Protein AF-A0A924G4D2-F1 (afdb_monomer_lite)

Structure (mmCIF, N/CA/C/O backbone):
data_AF-A0A924G4D2-F1
#
_entry.id   AF-A0A924G4D2-F1
#
loop_
_atom_site.group_PDB
_atom_site.id
_atom_site.type_symbol
_atom_site.label_atom_id
_atom_site.label_alt_id
_atom_site.label_comp_id
_atom_site.label_asym_id
_atom_site.label_entity_id
_atom_site.label_seq_id
_atom_site.pdbx_PDB_ins_code
_atom_site.Cartn_x
_atom_site.Cartn_y
_atom_site.Cartn_z
_atom_site.occupancy
_atom_site.B_iso_or_equiv
_atom_site.auth_seq_id
_atom_site.auth_comp_id
_atom_site.auth_asym_id
_atom_site.auth_atom_id
_atom_site.pdbx_PDB_model_num
ATOM 1 N N . MET A 1 1 ? 45.266 -9.678 -20.605 1.00 59.12 1 MET A N 1
ATOM 2 C CA . MET A 1 1 ? 44.083 -9.052 -21.247 1.00 59.12 1 MET A CA 1
ATOM 3 C C . MET A 1 1 ? 42.769 -9.216 -20.459 1.00 59.12 1 MET A C 1
ATOM 5 O O . MET A 1 1 ? 41.930 -8.336 -20.558 1.00 59.12 1 MET A O 1
ATOM 9 N N . ARG A 1 2 ? 42.585 -10.261 -19.628 1.00 66.38 2 ARG A N 1
ATOM 10 C CA . ARG A 1 2 ? 41.320 -10.522 -18.893 1.00 66.38 2 ARG A CA 1
ATOM 11 C C . ARG A 1 2 ? 41.036 -9.622 -17.671 1.00 66.38 2 ARG A C 1
ATOM 13 O O . ARG A 1 2 ? 39.878 -9.382 -17.362 1.00 66.38 2 ARG A O 1
ATOM 20 N N . PHE A 1 3 ? 42.060 -9.071 -17.015 1.00 69.44 3 PHE A N 1
ATOM 21 C CA . PHE A 1 3 ? 41.887 -8.270 -15.789 1.00 69.44 3 PHE A CA 1
ATOM 22 C C . PHE A 1 3 ? 41.254 -6.885 -16.029 1.00 69.44 3 PHE A C 1
ATOM 24 O O . PHE A 1 3 ? 40.387 -6.464 -15.272 1.00 69.44 3 PHE A O 1
ATOM 31 N N . ARG A 1 4 ? 41.617 -6.197 -17.124 1.00 73.81 4 ARG A N 1
ATOM 32 C CA . ARG A 1 4 ? 41.012 -4.898 -17.486 1.00 73.81 4 ARG A CA 1
ATOM 33 C C . ARG A 1 4 ? 39.538 -5.029 -17.878 1.00 73.81 4 ARG A C 1
ATOM 35 O O . ARG A 1 4 ? 38.738 -4.202 -17.467 1.00 73.81 4 ARG A O 1
ATOM 42 N N . ALA A 1 5 ? 39.182 -6.083 -18.615 1.00 72.50 5 ALA A N 1
ATOM 43 C CA . ALA A 1 5 ? 37.791 -6.368 -18.972 1.00 72.50 5 ALA A CA 1
ATOM 44 C C . ALA A 1 5 ? 36.934 -6.690 -17.734 1.00 72.50 5 ALA A C 1
ATOM 46 O O . ALA A 1 5 ? 35.807 -6.225 -17.633 1.00 72.50 5 ALA A O 1
ATOM 47 N N . TYR A 1 6 ? 37.493 -7.418 -16.762 1.00 73.00 6 TYR A N 1
ATOM 48 C CA . TYR A 1 6 ? 36.831 -7.704 -15.487 1.00 73.00 6 TYR A CA 1
ATOM 49 C C . TYR A 1 6 ? 36.575 -6.433 -14.661 1.00 73.00 6 TYR A C 1
ATOM 51 O O . TYR A 1 6 ? 35.466 -6.225 -14.182 1.00 73.00 6 TYR A O 1
ATOM 59 N N . ILE A 1 7 ? 37.572 -5.551 -14.532 1.00 76.19 7 ILE A N 1
ATOM 60 C CA . ILE A 1 7 ? 37.419 -4.269 -13.822 1.00 76.19 7 ILE A CA 1
ATOM 61 C C . ILE A 1 7 ? 36.373 -3.379 -14.506 1.00 76.19 7 ILE A C 1
ATOM 63 O O . ILE A 1 7 ? 35.508 -2.828 -13.830 1.00 76.19 7 ILE A O 1
ATOM 67 N N . GLN A 1 8 ? 36.421 -3.271 -15.836 1.00 75.38 8 GLN A N 1
ATOM 68 C CA . GLN A 1 8 ? 35.463 -2.480 -16.609 1.00 75.38 8 GLN A CA 1
ATOM 69 C C . GLN A 1 8 ? 34.025 -2.988 -16.421 1.00 75.38 8 GLN A C 1
ATOM 71 O O . GLN A 1 8 ? 33.132 -2.192 -16.141 1.00 75.38 8 GLN A O 1
ATOM 76 N N . PHE A 1 9 ? 33.827 -4.309 -16.479 1.00 75.56 9 PHE A N 1
ATOM 77 C CA . PHE A 1 9 ? 32.535 -4.946 -16.232 1.00 75.56 9 PHE A CA 1
ATOM 78 C C . PHE A 1 9 ? 31.973 -4.584 -14.849 1.00 75.56 9 PHE A C 1
ATOM 80 O O . PHE A 1 9 ? 30.842 -4.118 -14.740 1.00 75.56 9 PHE A O 1
ATOM 87 N N . TRP A 1 10 ? 32.771 -4.712 -13.784 1.00 72.50 10 TRP A N 1
ATOM 88 C CA . TRP A 1 10 ? 32.310 -4.366 -12.435 1.00 72.50 10 TRP A CA 1
ATOM 89 C C . TRP A 1 10 ? 32.067 -2.865 -12.240 1.00 72.50 10 TRP A C 1
ATOM 91 O O . TRP A 1 10 ? 31.148 -2.494 -11.512 1.00 72.50 10 TRP A O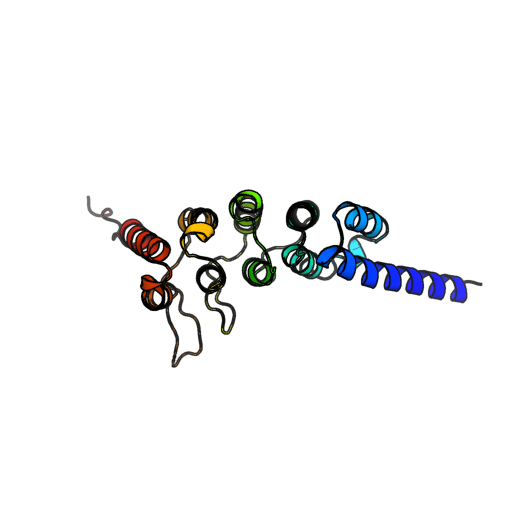 1
ATOM 101 N N . HIS A 1 11 ? 32.824 -1.991 -12.908 1.00 76.12 11 HIS A N 1
ATOM 102 C CA . HIS A 1 11 ? 32.545 -0.552 -12.900 1.00 76.12 11 HIS A CA 1
ATOM 103 C C . HIS A 1 11 ? 31.205 -0.205 -13.557 1.00 76.12 11 HIS A C 1
ATOM 105 O O . HIS A 1 11 ? 30.489 0.660 -13.051 1.00 76.12 11 HIS A O 1
ATOM 111 N N . GLU A 1 12 ? 30.867 -0.856 -14.668 1.00 74.81 12 GLU A N 1
ATOM 112 C CA . GLU A 1 12 ? 29.587 -0.666 -15.358 1.00 74.81 12 GLU A CA 1
ATOM 113 C C . GLU A 1 12 ? 28.424 -1.185 -14.506 1.00 74.81 12 GLU A C 1
ATOM 115 O O . GLU A 1 12 ? 27.473 -0.443 -14.263 1.00 74.81 12 GLU A O 1
ATOM 120 N N . VAL A 1 13 ? 28.562 -2.382 -13.926 1.00 71.94 13 VAL A N 1
ATOM 121 C CA . VAL A 1 13 ? 27.573 -2.962 -13.000 1.00 71.94 13 VAL A CA 1
ATOM 122 C C . VAL A 1 13 ? 27.324 -2.053 -11.791 1.00 71.94 13 VAL A C 1
ATOM 124 O O . VAL A 1 13 ? 26.174 -1.788 -11.442 1.00 71.94 13 VAL A O 1
ATOM 127 N N . LEU A 1 14 ? 28.379 -1.527 -11.158 1.00 72.31 14 LEU A N 1
ATOM 128 C CA . LEU A 1 14 ? 28.240 -0.624 -10.010 1.00 72.31 14 LEU A CA 1
ATOM 129 C C . LEU A 1 14 ? 27.591 0.711 -10.395 1.00 72.31 14 LEU A C 1
ATOM 131 O O . LEU A 1 14 ? 26.778 1.244 -9.639 1.00 72.31 14 LEU A O 1
ATOM 135 N N . ARG A 1 15 ? 27.921 1.248 -11.575 1.00 78.50 15 ARG A N 1
ATOM 136 C CA . ARG A 1 15 ? 27.312 2.480 -12.089 1.00 78.50 15 ARG A CA 1
ATOM 137 C C . ARG A 1 15 ? 25.816 2.297 -12.320 1.00 78.50 15 ARG A C 1
ATOM 139 O O . ARG A 1 15 ? 25.036 3.133 -11.864 1.00 78.50 15 ARG A O 1
ATOM 146 N N . ASP A 1 16 ? 25.421 1.222 -12.995 1.00 78.44 16 ASP A N 1
ATOM 147 C CA . ASP A 1 16 ? 24.011 0.940 -13.262 1.00 78.44 16 ASP A CA 1
ATOM 148 C C . ASP A 1 16 ? 23.243 0.626 -11.967 1.00 78.44 16 ASP A C 1
ATOM 150 O O . ASP A 1 16 ? 22.098 1.052 -11.828 1.00 78.44 16 ASP A O 1
ATOM 154 N N . HIS A 1 17 ? 23.880 -0.002 -10.971 1.00 75.94 17 HIS A N 1
ATOM 155 C CA . HIS A 1 17 ? 23.278 -0.212 -9.650 1.00 75.94 17 HIS A CA 1
ATOM 156 C C . HIS A 1 17 ? 22.976 1.109 -8.920 1.00 75.94 17 HIS A C 1
ATOM 158 O O . HIS A 1 17 ? 21.891 1.290 -8.374 1.00 75.94 17 HIS A O 1
ATOM 164 N N . VAL A 1 18 ? 23.904 2.068 -8.900 1.00 78.19 18 VAL A N 1
ATOM 165 C CA . VAL A 1 18 ? 23.634 3.386 -8.290 1.00 78.19 18 VAL A CA 1
ATOM 166 C C . VAL A 1 18 ? 22.582 4.153 -9.096 1.00 78.19 18 VAL A C 1
ATOM 168 O O . VAL A 1 18 ? 21.709 4.815 -8.527 1.00 78.19 18 VAL A O 1
ATOM 171 N N . ALA A 1 19 ? 22.631 4.046 -10.426 1.00 86.88 19 ALA A N 1
ATOM 172 C CA . ALA A 1 19 ? 21.678 4.704 -11.305 1.00 86.88 19 ALA A CA 1
ATOM 173 C C . ALA A 1 19 ? 20.249 4.184 -11.101 1.00 86.88 19 ALA A C 1
ATOM 175 O O . ALA A 1 19 ? 19.331 5.000 -11.021 1.00 86.88 19 ALA A O 1
ATOM 176 N N . ILE A 1 20 ? 20.048 2.866 -10.976 1.00 89.12 20 ILE A N 1
ATOM 177 C CA . ILE A 1 20 ? 18.700 2.307 -10.847 1.00 89.12 20 ILE A CA 1
ATOM 178 C C . ILE A 1 20 ? 18.034 2.726 -9.545 1.00 89.12 20 ILE A C 1
ATOM 180 O O . ILE A 1 20 ? 16.864 3.086 -9.573 1.00 89.12 20 ILE A O 1
ATOM 184 N N . GLU A 1 21 ? 18.755 2.769 -8.425 1.00 88.19 21 GLU A N 1
ATOM 185 C CA . GLU A 1 21 ? 18.181 3.212 -7.150 1.00 88.19 21 GLU A CA 1
ATOM 186 C C . GLU A 1 21 ? 17.730 4.672 -7.213 1.00 88.19 21 GLU A C 1
ATOM 188 O O . GLU A 1 21 ? 16.620 5.013 -6.799 1.00 88.19 21 GLU A O 1
ATOM 193 N N . ARG A 1 22 ? 18.576 5.540 -7.782 1.00 91.19 22 ARG A N 1
ATOM 194 C CA . ARG A 1 22 ? 18.255 6.958 -7.963 1.00 91.19 22 ARG A CA 1
ATOM 195 C C . ARG A 1 22 ? 17.038 7.135 -8.867 1.00 91.19 22 ARG A C 1
ATOM 197 O O . ARG A 1 22 ? 16.094 7.817 -8.487 1.00 91.19 22 ARG A O 1
ATOM 204 N N . VAL A 1 23 ? 17.043 6.509 -10.041 1.00 93.81 23 VAL A N 1
ATOM 205 C CA . VAL A 1 23 ? 15.967 6.653 -11.030 1.00 93.81 23 VAL A CA 1
ATOM 206 C C . VAL A 1 23 ? 14.659 6.035 -10.535 1.00 93.81 23 VAL A C 1
ATOM 208 O O . VAL A 1 23 ? 13.600 6.607 -10.749 1.00 93.81 23 VAL A O 1
ATOM 211 N N . THR A 1 24 ? 14.714 4.922 -9.804 1.00 93.00 24 THR A N 1
ATOM 212 C CA . THR A 1 24 ? 13.529 4.318 -9.175 1.00 93.00 24 THR A CA 1
ATOM 213 C C . THR A 1 24 ? 12.858 5.291 -8.201 1.00 93.00 24 THR A C 1
ATOM 215 O O . THR A 1 24 ? 11.632 5.372 -8.155 1.00 93.00 24 THR A O 1
ATOM 218 N N . ARG A 1 25 ? 13.659 6.048 -7.443 1.00 91.75 25 ARG A N 1
ATOM 219 C CA . ARG A 1 25 ? 13.198 6.959 -6.388 1.00 91.75 25 ARG A CA 1
ATOM 220 C C . ARG A 1 25 ? 12.856 8.369 -6.868 1.00 91.75 25 ARG A C 1
ATOM 222 O O . ARG A 1 25 ? 12.104 9.059 -6.196 1.00 91.75 25 ARG A O 1
ATOM 229 N N . GLU A 1 26 ? 13.441 8.837 -7.960 1.00 92.88 26 GLU A N 1
ATOM 230 C CA . GLU A 1 26 ? 13.342 10.250 -8.366 1.00 92.88 26 GLU A CA 1
ATOM 231 C C . GLU A 1 26 ? 13.023 10.444 -9.849 1.00 92.88 26 GLU A C 1
ATOM 233 O O . GLU A 1 26 ? 12.650 11.542 -10.249 1.00 92.88 26 GLU A O 1
ATOM 238 N N . GLY A 1 27 ? 13.233 9.418 -10.670 1.00 94.81 27 GLY A N 1
ATOM 239 C CA . GLY A 1 27 ? 13.100 9.504 -12.116 1.00 94.81 27 GLY A CA 1
ATOM 240 C C . GLY A 1 27 ? 11.712 9.129 -12.613 1.00 94.81 27 GLY A C 1
ATOM 241 O O . GLY A 1 27 ? 10.852 8.635 -11.876 1.00 94.81 27 GLY A O 1
ATOM 242 N N . SER A 1 28 ? 11.534 9.335 -13.910 1.00 97.25 28 SER A N 1
ATOM 243 C CA . SER A 1 28 ? 10.365 8.886 -14.654 1.00 97.25 28 SER A CA 1
ATOM 244 C C . SER A 1 28 ? 10.359 7.367 -14.863 1.00 97.25 28 SER A C 1
ATOM 246 O O . SER A 1 28 ? 11.391 6.689 -14.799 1.00 97.25 28 SER A O 1
ATOM 248 N N . TYR A 1 29 ? 9.190 6.821 -15.197 1.00 97.06 29 TYR A N 1
ATOM 249 C CA . TYR A 1 29 ? 9.067 5.418 -15.597 1.00 97.06 29 TYR A CA 1
ATOM 250 C C . TYR A 1 29 ? 9.948 5.056 -16.807 1.00 97.06 29 TYR A C 1
ATOM 252 O O . TYR A 1 29 ? 10.524 3.968 -16.839 1.00 97.06 29 TYR A O 1
ATOM 260 N N . ASP A 1 30 ? 10.098 5.955 -17.780 1.00 97.38 30 ASP A N 1
ATOM 261 C CA . ASP A 1 30 ? 10.881 5.680 -18.990 1.00 97.38 30 ASP A CA 1
ATOM 262 C C . ASP A 1 30 ? 12.381 5.589 -18.684 1.00 97.38 30 ASP A C 1
ATOM 264 O O . ASP A 1 30 ? 13.057 4.655 -19.127 1.00 97.38 30 ASP A O 1
ATOM 268 N N . GLU A 1 31 ? 12.897 6.497 -17.850 1.00 95.31 31 GLU A N 1
ATOM 269 C CA . GLU A 1 31 ? 14.272 6.421 -17.347 1.00 95.31 31 GLU A CA 1
ATOM 270 C C . GLU A 1 31 ? 14.496 5.143 -16.531 1.00 95.31 31 GLU A C 1
ATOM 272 O O . GLU A 1 31 ? 15.549 4.496 -16.656 1.00 95.31 31 GLU A O 1
ATOM 277 N N . PHE A 1 32 ? 13.506 4.764 -15.708 1.00 95.00 32 PHE A N 1
ATOM 278 C CA . PHE A 1 32 ? 13.547 3.534 -14.923 1.00 95.00 32 PHE A CA 1
ATOM 279 C C . PHE A 1 32 ? 13.680 2.332 -15.847 1.00 95.00 32 PHE A C 1
ATOM 281 O O . PHE A 1 32 ? 14.639 1.581 -15.712 1.00 95.00 32 PHE A O 1
ATOM 288 N N . ILE A 1 33 ? 12.797 2.180 -16.835 1.00 94.06 33 ILE A N 1
ATOM 289 C CA . ILE A 1 33 ? 12.824 1.044 -17.762 1.00 94.06 33 ILE A CA 1
ATOM 290 C C . ILE A 1 33 ? 14.118 1.003 -18.575 1.00 94.06 33 ILE A C 1
ATOM 292 O O . ILE A 1 33 ? 14.676 -0.081 -18.769 1.00 94.06 33 ILE A O 1
ATOM 296 N N . ALA A 1 34 ? 14.621 2.152 -19.032 1.00 92.00 34 ALA A N 1
ATOM 297 C CA . ALA A 1 34 ? 15.877 2.218 -19.771 1.00 92.00 34 ALA A CA 1
ATOM 298 C C . ALA A 1 34 ? 17.050 1.673 -18.944 1.00 92.00 34 ALA A C 1
ATOM 300 O O . ALA A 1 34 ? 17.894 0.954 -19.480 1.00 92.00 34 ALA A O 1
ATOM 301 N N . THR A 1 35 ? 17.093 1.993 -17.648 1.00 90.00 35 THR A N 1
ATOM 302 C CA . THR A 1 35 ? 18.138 1.531 -16.721 1.00 90.00 35 THR A CA 1
ATOM 303 C C . THR A 1 35 ? 17.913 0.087 -16.288 1.00 90.00 35 THR A C 1
ATOM 305 O O . THR A 1 35 ? 18.827 -0.729 -16.352 1.00 90.00 35 THR A O 1
ATOM 308 N N . TYR A 1 36 ? 16.677 -0.256 -15.932 1.00 88.31 36 TYR A N 1
ATOM 309 C CA . TYR A 1 36 ? 16.271 -1.566 -15.436 1.00 88.31 36 TYR A CA 1
ATOM 310 C C . TYR A 1 36 ? 16.568 -2.687 -16.441 1.00 88.31 36 TYR A C 1
ATOM 312 O O . TYR A 1 36 ? 17.045 -3.749 -16.059 1.00 88.31 36 TYR A O 1
ATOM 320 N N . LYS A 1 37 ? 16.378 -2.432 -17.745 1.00 86.94 37 LYS A N 1
ATOM 321 C CA . LYS A 1 37 ? 16.677 -3.392 -18.825 1.00 86.94 37 LYS A CA 1
ATOM 322 C C . LYS A 1 37 ? 18.161 -3.741 -18.977 1.00 86.94 37 LYS A C 1
ATOM 324 O O . LYS A 1 37 ? 18.464 -4.767 -19.577 1.00 86.94 37 LYS A O 1
ATOM 329 N N . ARG A 1 38 ? 19.078 -2.894 -18.499 1.00 83.50 38 ARG A N 1
ATOM 330 C CA . ARG A 1 38 ? 20.529 -3.120 -18.631 1.00 83.50 38 ARG A CA 1
ATOM 331 C C . ARG A 1 38 ? 21.103 -3.986 -17.517 1.00 83.50 38 ARG A C 1
ATOM 333 O O . ARG A 1 38 ? 22.251 -4.405 -17.604 1.00 83.50 38 ARG A O 1
ATOM 340 N N . ILE A 1 39 ? 20.320 -4.246 -16.476 1.00 77.31 39 ILE A N 1
ATOM 341 C CA . ILE A 1 39 ? 20.808 -4.896 -15.274 1.00 77.31 39 ILE A CA 1
ATOM 342 C C . ILE A 1 39 ? 20.392 -6.367 -15.247 1.00 77.31 39 ILE A C 1
ATOM 344 O O . ILE A 1 39 ? 19.243 -6.713 -15.522 1.00 77.31 39 ILE A O 1
ATOM 348 N N . ASP A 1 40 ? 21.318 -7.238 -14.843 1.00 69.81 40 ASP A N 1
ATOM 349 C CA . ASP A 1 40 ? 21.005 -8.634 -14.552 1.00 69.81 40 ASP A CA 1
ATOM 350 C C . ASP A 1 40 ? 20.045 -8.739 -13.353 1.00 69.81 40 ASP A C 1
ATOM 352 O O . ASP A 1 40 ? 20.343 -8.320 -12.228 1.00 69.81 40 ASP A O 1
ATOM 356 N N . ARG A 1 41 ? 18.880 -9.347 -13.593 1.00 65.75 41 ARG A N 1
ATOM 357 C CA . ARG A 1 41 ? 17.843 -9.560 -12.577 1.00 65.75 41 ARG A CA 1
ATOM 358 C C . ARG A 1 41 ? 18.356 -10.369 -11.382 1.00 65.75 41 ARG A C 1
ATOM 360 O O . ARG A 1 41 ? 17.975 -10.074 -10.256 1.00 65.75 41 ARG A O 1
ATOM 367 N N . ASN A 1 42 ? 19.274 -11.312 -11.568 1.00 63.09 42 ASN A N 1
ATOM 368 C CA . ASN A 1 42 ? 19.818 -12.099 -10.458 1.00 63.09 42 ASN A CA 1
ATOM 369 C C . ASN A 1 42 ? 20.667 -11.251 -9.496 1.00 63.09 42 ASN A C 1
ATOM 371 O O . ASN A 1 42 ? 20.718 -11.539 -8.302 1.00 63.09 42 ASN A O 1
ATOM 375 N N . ILE A 1 43 ? 21.283 -10.173 -9.993 1.00 58.84 43 ILE A N 1
ATOM 376 C CA . ILE A 1 43 ? 22.049 -9.217 -9.181 1.00 58.84 43 ILE A CA 1
ATOM 377 C C . ILE A 1 43 ? 21.098 -8.275 -8.420 1.00 58.84 43 ILE A C 1
ATOM 379 O O . ILE A 1 43 ? 21.363 -7.913 -7.276 1.00 58.84 43 ILE A O 1
ATOM 383 N N . MET A 1 44 ? 19.953 -7.930 -9.015 1.00 61.34 44 MET A N 1
ATOM 384 C CA . MET A 1 44 ? 18.957 -7.015 -8.431 1.00 61.34 44 MET A CA 1
ATOM 385 C C . MET A 1 44 ? 18.041 -7.669 -7.388 1.00 61.34 44 MET A C 1
ATOM 387 O O . MET A 1 44 ? 17.587 -7.012 -6.449 1.00 61.34 44 MET A O 1
ATOM 391 N N . TYR A 1 45 ? 17.776 -8.971 -7.520 1.00 61.12 45 TYR A N 1
ATOM 392 C CA . TYR A 1 45 ? 16.845 -9.707 -6.658 1.00 61.12 45 TYR A CA 1
ATOM 393 C C . TYR A 1 45 ? 17.510 -10.438 -5.485 1.00 61.12 45 TYR A C 1
ATOM 395 O O . TYR A 1 45 ? 16.835 -11.187 -4.782 1.00 61.12 45 TYR A O 1
ATOM 403 N N . GLY A 1 46 ? 18.780 -10.150 -5.170 1.00 60.34 46 GLY A N 1
ATOM 404 C CA . GLY A 1 46 ? 19.471 -10.719 -4.000 1.00 60.34 46 GLY A CA 1
ATOM 405 C C . GLY A 1 46 ? 18.780 -10.454 -2.647 1.00 60.34 46 GLY A C 1
ATOM 406 O O . GLY A 1 46 ? 19.090 -11.097 -1.651 1.00 60.34 46 GLY A O 1
ATOM 407 N N . SER A 1 47 ? 17.813 -9.527 -2.594 1.00 59.84 47 SER A N 1
ATOM 408 C CA . SER A 1 47 ? 16.906 -9.296 -1.453 1.00 59.84 47 SER A CA 1
ATOM 409 C C . SER A 1 47 ? 15.418 -9.311 -1.847 1.00 59.84 47 SER A C 1
ATOM 411 O O . SER A 1 47 ? 14.619 -8.572 -1.268 1.00 59.84 47 SER A O 1
ATOM 413 N N . GLY A 1 48 ? 15.045 -10.077 -2.879 1.00 61.78 48 GLY A N 1
ATOM 414 C CA . GLY A 1 48 ? 13.659 -10.217 -3.341 1.00 61.78 48 GLY A CA 1
ATOM 415 C C . GLY A 1 48 ? 13.033 -8.923 -3.875 1.00 61.78 48 GLY A C 1
ATOM 416 O O . GLY A 1 48 ? 11.843 -8.702 -3.690 1.00 61.78 48 GLY A O 1
ATOM 417 N N . GLY A 1 49 ? 13.824 -8.005 -4.446 1.00 74.12 49 GLY A N 1
ATOM 418 C CA . GLY A 1 49 ? 13.327 -6.733 -5.000 1.00 74.12 49 GLY A CA 1
ATOM 419 C C . GLY A 1 49 ? 12.840 -5.703 -3.964 1.00 74.12 49 GLY A C 1
ATOM 420 O O . GLY A 1 49 ? 12.454 -4.594 -4.333 1.00 74.12 49 GLY A O 1
ATOM 421 N N . ARG A 1 50 ? 12.910 -6.015 -2.660 1.00 78.69 50 ARG A N 1
ATOM 422 C CA . ARG A 1 50 ? 12.365 -5.188 -1.567 1.00 78.69 50 ARG A CA 1
ATOM 423 C C . ARG A 1 50 ? 12.848 -3.741 -1.589 1.00 78.69 50 ARG A C 1
ATOM 425 O O . ARG A 1 50 ? 12.067 -2.821 -1.338 1.00 78.69 50 ARG A O 1
ATOM 432 N N . LYS A 1 51 ? 14.149 -3.531 -1.817 1.00 81.81 51 LYS A N 1
ATOM 433 C CA . LYS A 1 51 ? 14.733 -2.186 -1.782 1.00 81.81 51 LYS A CA 1
ATOM 434 C C . LYS A 1 51 ? 14.227 -1.335 -2.945 1.00 81.81 51 LYS A C 1
ATOM 436 O O . LYS A 1 51 ? 13.752 -0.236 -2.692 1.00 81.81 51 LYS A O 1
ATOM 441 N N . LEU A 1 52 ? 14.236 -1.863 -4.169 1.00 87.69 52 LEU A N 1
ATOM 442 C CA . LEU A 1 52 ? 13.692 -1.147 -5.323 1.00 87.69 52 LEU A CA 1
ATOM 443 C C . LEU A 1 52 ? 12.202 -0.849 -5.153 1.00 87.69 52 LEU A C 1
ATOM 445 O O . LEU A 1 52 ? 11.779 0.265 -5.433 1.00 87.69 52 LEU A O 1
ATOM 449 N N . LEU A 1 53 ? 11.413 -1.795 -4.632 1.00 90.25 53 LEU A N 1
ATOM 450 C CA . LEU A 1 53 ? 9.997 -1.533 -4.366 1.00 90.25 53 LEU A CA 1
ATOM 451 C C . LEU A 1 53 ? 9.826 -0.410 -3.332 1.00 90.25 53 LEU A C 1
ATOM 453 O O . LEU A 1 53 ? 9.001 0.478 -3.510 1.00 90.25 53 LEU A O 1
ATOM 457 N N . SER A 1 54 ? 10.643 -0.405 -2.277 1.00 87.50 54 SER A N 1
ATOM 458 C CA . SER A 1 54 ? 10.647 0.668 -1.274 1.00 87.50 54 SER A CA 1
ATOM 459 C C . SER A 1 54 ? 10.993 2.030 -1.885 1.00 87.50 54 SER A C 1
ATOM 461 O O . SER A 1 54 ? 10.325 3.020 -1.593 1.00 87.50 54 SER A O 1
ATOM 463 N N . ASP A 1 55 ? 12.014 2.070 -2.742 1.00 89.75 55 ASP A N 1
ATOM 464 C CA . ASP A 1 55 ? 12.443 3.277 -3.446 1.00 89.75 55 ASP A CA 1
ATOM 465 C C . ASP A 1 55 ? 11.329 3.772 -4.389 1.00 89.75 55 ASP A C 1
ATOM 467 O O . ASP A 1 55 ? 10.988 4.955 -4.361 1.00 89.75 55 ASP A O 1
ATOM 471 N N . ALA A 1 56 ? 10.672 2.864 -5.119 1.00 92.81 56 ALA A N 1
ATOM 472 C CA . ALA A 1 56 ? 9.579 3.176 -6.040 1.00 92.81 56 ALA A CA 1
ATOM 473 C C . ALA A 1 56 ? 8.374 3.781 -5.313 1.00 92.81 56 ALA A C 1
ATOM 475 O O . ALA A 1 56 ? 7.850 4.811 -5.726 1.00 92.81 56 ALA A O 1
ATOM 476 N N . LEU A 1 57 ? 7.970 3.191 -4.183 1.00 92.38 57 LEU A N 1
ATOM 477 C CA . LEU A 1 57 ? 6.862 3.689 -3.360 1.00 92.38 57 LEU A CA 1
ATOM 478 C C . LEU A 1 57 ? 7.154 5.058 -2.725 1.00 92.38 57 LEU A C 1
ATOM 480 O O . LEU A 1 57 ? 6.230 5.724 -2.266 1.00 92.38 57 LEU A O 1
ATOM 484 N N . SER A 1 58 ? 8.420 5.483 -2.701 1.00 90.25 58 SER A N 1
ATOM 485 C CA . SER A 1 58 ? 8.834 6.813 -2.243 1.00 90.25 58 SER A CA 1
ATOM 486 C C . SER A 1 58 ? 9.029 7.834 -3.368 1.00 90.25 58 SER A C 1
ATOM 488 O O . SER A 1 58 ? 9.321 8.992 -3.073 1.00 90.25 58 SER A O 1
ATOM 490 N N . ASN A 1 59 ? 8.862 7.434 -4.632 1.00 92.88 59 ASN A N 1
ATOM 491 C CA . ASN A 1 59 ? 9.021 8.324 -5.778 1.00 92.88 59 ASN A CA 1
ATOM 492 C C . ASN A 1 59 ? 7.921 9.381 -5.805 1.00 92.88 59 ASN A C 1
ATOM 494 O O . ASN A 1 59 ? 6.755 9.024 -5.724 1.00 92.88 59 ASN A O 1
ATOM 498 N N . ASN A 1 60 ? 8.277 10.665 -5.882 1.00 91.31 60 ASN A N 1
ATOM 499 C CA . ASN A 1 60 ? 7.315 11.768 -5.791 1.00 91.31 60 ASN A CA 1
ATOM 500 C C . ASN A 1 60 ? 6.467 11.960 -7.058 1.00 91.31 60 ASN A C 1
ATOM 502 O O . ASN A 1 60 ? 5.390 12.540 -6.955 1.00 91.31 60 ASN A O 1
ATOM 506 N N . ASP A 1 61 ? 6.899 11.463 -8.221 1.00 94.12 61 ASP A N 1
ATOM 507 C CA . ASP A 1 61 ? 6.049 11.447 -9.411 1.00 94.12 61 ASP A CA 1
ATOM 508 C C . ASP A 1 61 ? 5.027 10.308 -9.298 1.00 94.12 61 ASP A C 1
ATOM 510 O O . ASP A 1 61 ? 5.368 9.135 -9.453 1.00 94.12 61 ASP A O 1
ATOM 514 N N . ILE A 1 62 ? 3.766 10.648 -9.016 1.00 94.44 62 ILE A N 1
ATOM 515 C CA . ILE A 1 62 ? 2.684 9.679 -8.762 1.00 94.44 62 ILE A CA 1
ATOM 516 C C . ILE A 1 62 ? 2.547 8.678 -9.921 1.00 94.44 62 ILE A C 1
ATOM 518 O O . ILE A 1 62 ? 2.457 7.468 -9.698 1.00 94.44 62 ILE A O 1
ATOM 522 N N . ALA A 1 63 ? 2.567 9.162 -11.166 1.00 96.25 63 ALA A N 1
ATOM 523 C CA . ALA A 1 63 ? 2.403 8.314 -12.343 1.00 96.25 63 ALA A CA 1
ATOM 524 C C . ALA A 1 63 ? 3.555 7.305 -12.483 1.00 96.25 63 ALA A C 1
ATOM 526 O O . ALA A 1 63 ? 3.316 6.119 -12.740 1.00 96.25 63 ALA A O 1
ATOM 527 N N . SER A 1 64 ? 4.799 7.744 -12.280 1.00 96.75 64 SER A N 1
ATOM 528 C CA . SER A 1 64 ? 5.968 6.865 -12.310 1.00 96.75 64 SER A CA 1
ATOM 529 C C . SER A 1 64 ? 5.993 5.926 -11.117 1.00 96.75 64 SER A C 1
ATOM 531 O O . SER A 1 64 ? 6.201 4.735 -11.318 1.00 96.75 64 SER A O 1
ATOM 533 N N . ARG A 1 65 ? 5.684 6.389 -9.903 1.00 95.44 65 ARG A N 1
ATOM 534 C CA . ARG A 1 65 ? 5.544 5.539 -8.712 1.00 95.44 65 ARG A CA 1
ATOM 535 C C . ARG A 1 65 ? 4.617 4.356 -8.970 1.00 95.44 65 ARG A C 1
ATOM 537 O O . ARG A 1 65 ? 5.016 3.217 -8.736 1.00 95.44 65 ARG A O 1
ATOM 544 N N . ILE A 1 66 ? 3.418 4.607 -9.505 1.00 96.38 66 ILE A N 1
ATOM 545 C CA . ILE A 1 66 ? 2.448 3.549 -9.819 1.00 96.38 66 ILE A CA 1
ATOM 546 C C . ILE A 1 66 ? 3.021 2.568 -10.846 1.00 96.38 66 ILE A C 1
ATOM 548 O O . ILE A 1 66 ? 2.973 1.355 -10.631 1.00 96.38 66 ILE A O 1
ATOM 552 N N . LYS A 1 67 ? 3.569 3.067 -11.959 1.00 97.75 67 LYS A N 1
ATOM 553 C CA . LYS A 1 67 ? 4.077 2.213 -13.045 1.00 97.75 67 LYS A CA 1
ATOM 554 C C . LYS A 1 67 ? 5.303 1.400 -12.625 1.00 97.75 67 LYS A C 1
ATOM 556 O O . LYS A 1 67 ? 5.357 0.200 -12.884 1.00 97.75 67 LYS A O 1
ATOM 561 N N . ILE A 1 68 ? 6.261 2.031 -11.947 1.00 96.00 68 ILE A N 1
ATOM 562 C CA . ILE A 1 68 ? 7.486 1.393 -11.454 1.00 96.00 68 ILE A CA 1
ATOM 563 C C . ILE A 1 68 ? 7.130 0.326 -10.415 1.00 96.00 68 ILE A C 1
ATOM 565 O O . ILE A 1 68 ? 7.578 -0.812 -10.540 1.00 96.00 68 ILE A O 1
ATOM 569 N N . ALA A 1 69 ? 6.296 0.653 -9.420 1.00 94.88 69 ALA A N 1
ATOM 570 C CA . ALA A 1 69 ? 5.901 -0.307 -8.393 1.00 94.88 69 ALA A CA 1
ATOM 571 C C . ALA A 1 69 ? 5.185 -1.517 -9.005 1.00 94.88 69 ALA A C 1
ATOM 573 O O . ALA A 1 69 ? 5.570 -2.646 -8.719 1.00 94.88 69 ALA A O 1
ATOM 574 N N . ASN A 1 70 ? 4.215 -1.307 -9.905 1.00 96.44 70 ASN A N 1
ATOM 575 C CA . ASN A 1 70 ? 3.542 -2.414 -10.590 1.00 96.44 70 ASN A CA 1
ATOM 576 C C . ASN A 1 70 ? 4.518 -3.284 -11.383 1.00 96.44 70 ASN A C 1
ATOM 578 O O . ASN A 1 70 ? 4.459 -4.501 -11.253 1.00 96.44 70 ASN A O 1
ATOM 582 N N . LYS A 1 71 ? 5.462 -2.684 -12.118 1.00 95.06 71 LYS A N 1
ATOM 583 C CA . LYS A 1 71 ? 6.467 -3.449 -12.862 1.00 95.06 71 LYS A CA 1
ATOM 584 C C . LYS A 1 71 ? 7.318 -4.329 -11.945 1.00 95.06 71 LYS A C 1
ATOM 586 O O . LYS A 1 71 ? 7.579 -5.481 -12.275 1.00 95.06 71 LYS A O 1
ATOM 591 N N . LEU A 1 72 ? 7.743 -3.792 -10.802 1.00 92.44 72 LEU A N 1
ATOM 592 C CA . LEU A 1 72 ? 8.526 -4.538 -9.816 1.00 92.44 72 LEU A CA 1
ATOM 593 C C . LEU A 1 72 ? 7.715 -5.681 -9.192 1.00 92.44 72 LEU A C 1
ATOM 595 O O . LEU A 1 72 ? 8.268 -6.757 -8.976 1.00 92.44 72 LEU A O 1
ATOM 599 N N . LEU A 1 73 ? 6.421 -5.466 -8.929 1.00 92.88 73 LEU A N 1
ATOM 600 C CA . LEU A 1 73 ? 5.505 -6.511 -8.463 1.00 92.88 73 LEU A CA 1
ATOM 601 C C . LEU A 1 73 ? 5.290 -7.593 -9.534 1.00 92.88 73 LEU A C 1
ATOM 603 O O . LEU A 1 73 ? 5.316 -8.774 -9.199 1.00 92.88 73 LEU A O 1
ATOM 607 N N . ASP A 1 74 ? 5.139 -7.213 -10.809 1.00 93.25 74 ASP A N 1
ATOM 608 C CA . ASP A 1 74 ? 5.054 -8.152 -11.942 1.00 93.25 74 ASP A CA 1
ATOM 609 C C . ASP A 1 74 ? 6.318 -9.022 -12.047 1.00 93.25 74 ASP A C 1
ATOM 611 O O . ASP A 1 74 ? 6.240 -10.207 -12.362 1.00 93.25 74 ASP A O 1
ATOM 615 N N . ASP A 1 75 ? 7.483 -8.446 -11.739 1.00 88.81 75 ASP A N 1
ATOM 616 C CA . ASP A 1 75 ? 8.772 -9.145 -11.723 1.00 88.81 75 ASP A CA 1
ATOM 617 C C . ASP A 1 75 ? 9.064 -9.863 -10.387 1.00 88.81 75 ASP A C 1
ATOM 619 O O . ASP A 1 75 ? 10.180 -10.334 -10.166 1.00 88.81 75 ASP A O 1
ATOM 623 N N . GLY A 1 76 ? 8.082 -9.962 -9.486 1.00 87.38 76 GLY A N 1
ATOM 624 C CA . GLY A 1 76 ? 8.168 -10.786 -8.278 1.00 87.38 76 GLY A CA 1
ATOM 625 C C . GLY A 1 76 ? 8.819 -10.116 -7.067 1.00 87.38 76 GLY A C 1
ATOM 626 O O . GLY A 1 76 ? 9.367 -10.811 -6.211 1.00 87.38 76 GLY A O 1
ATOM 627 N N . ALA A 1 77 ? 8.789 -8.782 -6.968 1.00 88.31 77 ALA A N 1
ATOM 628 C CA . ALA A 1 77 ? 9.188 -8.102 -5.736 1.00 88.31 77 ALA A CA 1
ATOM 629 C C . ALA A 1 77 ? 8.331 -8.581 -4.547 1.00 88.31 77 ALA A C 1
ATOM 631 O O . ALA A 1 77 ? 7.102 -8.520 -4.586 1.00 88.31 77 ALA A O 1
ATOM 632 N N . ASP A 1 78 ? 8.985 -9.045 -3.482 1.00 86.94 78 ASP A N 1
ATOM 633 C CA . ASP A 1 78 ? 8.313 -9.651 -2.333 1.00 86.94 78 ASP A CA 1
ATOM 634 C C . ASP A 1 78 ? 7.812 -8.582 -1.349 1.00 86.94 78 ASP A C 1
ATOM 636 O O . ASP A 1 78 ? 8.596 -7.910 -0.671 1.00 86.94 78 ASP A O 1
ATOM 640 N N . VAL A 1 79 ? 6.488 -8.448 -1.248 1.00 88.44 79 VAL A N 1
ATOM 641 C CA . VAL A 1 79 ? 5.817 -7.485 -0.359 1.00 88.44 79 VAL A CA 1
ATOM 642 C C . VAL A 1 79 ? 5.756 -7.941 1.102 1.00 88.44 79 VAL A C 1
ATOM 644 O O . VAL A 1 79 ? 5.541 -7.119 1.994 1.00 88.44 79 VAL A O 1
ATOM 647 N N . ARG A 1 80 ? 5.987 -9.233 1.371 1.00 86.56 80 ARG A N 1
ATOM 648 C CA . ARG A 1 80 ? 5.983 -9.818 2.726 1.00 86.56 80 ARG A CA 1
ATOM 649 C C . ARG A 1 80 ? 7.242 -9.435 3.504 1.00 86.56 80 ARG A C 1
ATOM 651 O O . ARG A 1 80 ? 7.285 -9.511 4.736 1.00 86.56 80 ARG A O 1
ATOM 658 N N . LEU A 1 81 ? 8.293 -9.027 2.787 1.00 70.62 81 LEU A N 1
ATOM 659 C CA . LEU A 1 81 ? 9.555 -8.585 3.361 1.00 70.62 81 LEU A CA 1
ATOM 660 C C . LEU A 1 81 ? 9.519 -7.074 3.629 1.00 70.62 81 LEU A C 1
ATOM 662 O O . LEU A 1 81 ? 9.656 -6.245 2.734 1.00 70.62 81 LEU A O 1
ATOM 666 N N . GLY A 1 82 ? 9.410 -6.704 4.904 1.00 64.25 82 GLY A N 1
ATOM 667 C CA . GLY A 1 82 ? 9.210 -5.313 5.317 1.00 64.25 82 GLY A CA 1
ATOM 668 C C . GLY A 1 82 ? 7.725 -4.957 5.376 1.00 64.25 82 GLY A C 1
ATOM 669 O O . GLY A 1 82 ? 6.878 -5.838 5.431 1.00 64.25 82 GLY A O 1
ATOM 670 N N . ASN A 1 83 ? 7.406 -3.665 5.436 1.00 71.75 83 ASN A N 1
ATOM 671 C CA . ASN A 1 83 ? 6.027 -3.212 5.275 1.00 71.75 83 ASN A CA 1
ATOM 672 C C . ASN A 1 83 ? 6.014 -2.041 4.285 1.00 71.75 83 ASN A C 1
ATOM 674 O O . ASN A 1 83 ? 6.278 -0.894 4.680 1.00 71.75 83 ASN A O 1
ATOM 678 N N . PRO A 1 84 ? 5.787 -2.323 2.992 1.00 69.06 84 PRO A N 1
ATOM 679 C CA . PRO A 1 84 ? 5.807 -1.310 1.941 1.00 69.06 84 PRO A CA 1
ATOM 680 C C . PRO A 1 84 ? 4.837 -0.153 2.217 1.00 69.06 84 PRO A C 1
ATOM 682 O O . PRO A 1 84 ? 5.124 0.981 1.845 1.00 69.06 84 PRO A O 1
ATOM 685 N N . LEU A 1 85 ? 3.758 -0.388 2.969 1.00 74.50 85 LEU A N 1
ATOM 686 C CA . LEU A 1 85 ? 2.733 0.615 3.283 1.00 74.50 85 LEU A CA 1
ATOM 687 C C . LEU A 1 85 ? 3.251 1.728 4.206 1.00 74.50 85 LEU A C 1
ATOM 689 O O . LEU A 1 85 ? 2.832 2.880 4.105 1.00 74.50 85 LEU A O 1
ATOM 693 N N . ILE A 1 86 ? 4.229 1.430 5.067 1.00 70.06 86 ILE A N 1
ATOM 694 C CA . ILE A 1 86 ? 4.897 2.456 5.885 1.00 70.06 86 ILE A CA 1
ATOM 695 C C . ILE A 1 86 ? 5.836 3.324 5.042 1.00 70.06 86 ILE A C 1
ATOM 697 O O . ILE A 1 86 ? 6.048 4.500 5.347 1.00 70.06 86 ILE A O 1
ATOM 701 N N . ILE A 1 87 ? 6.435 2.745 4.003 1.00 65.69 87 ILE A N 1
ATOM 702 C CA . ILE A 1 87 ? 7.376 3.440 3.119 1.00 65.69 87 ILE A CA 1
ATOM 703 C C . ILE A 1 87 ? 6.613 4.306 2.129 1.00 65.69 87 ILE A C 1
ATOM 705 O O . ILE A 1 87 ? 6.993 5.452 1.921 1.00 65.69 87 ILE A O 1
ATOM 709 N N . TYR A 1 88 ? 5.484 3.802 1.643 1.00 70.00 88 TYR A N 1
ATOM 710 C CA . TYR A 1 88 ? 4.509 4.531 0.851 1.00 70.00 88 TYR A CA 1
ATOM 711 C C . TYR A 1 88 ? 4.130 5.879 1.481 1.00 70.00 88 TYR A C 1
ATOM 713 O O . TYR A 1 88 ? 4.080 6.908 0.818 1.00 70.00 88 TYR A O 1
ATOM 721 N N . ARG A 1 89 ? 4.015 5.910 2.814 1.00 70.06 89 ARG A N 1
ATOM 722 C CA . ARG A 1 89 ? 3.790 7.130 3.601 1.00 70.06 89 ARG A CA 1
ATOM 723 C C . ARG A 1 89 ? 4.857 8.218 3.422 1.00 70.06 89 ARG A C 1
ATOM 725 O O . ARG A 1 89 ? 4.624 9.366 3.797 1.00 70.06 89 ARG A O 1
ATOM 732 N N . ARG A 1 90 ? 6.079 7.867 3.018 1.00 73.44 90 ARG A N 1
ATOM 733 C CA . ARG A 1 90 ? 7.216 8.802 2.955 1.00 73.44 90 ARG A CA 1
ATOM 734 C C . ARG A 1 90 ? 7.174 9.700 1.726 1.00 73.44 90 ARG A C 1
ATOM 736 O O . ARG A 1 90 ? 7.844 10.727 1.751 1.00 73.44 90 ARG A O 1
ATOM 743 N N . ALA A 1 91 ? 6.394 9.339 0.712 1.00 79.31 91 ALA A N 1
ATOM 744 C CA . ALA A 1 91 ? 6.146 10.205 -0.425 1.00 79.31 91 ALA A CA 1
ATOM 745 C C . ALA A 1 91 ? 5.557 11.553 0.013 1.00 79.31 91 ALA A C 1
ATOM 747 O O . ALA A 1 91 ? 4.754 11.620 0.956 1.00 79.31 91 ALA A O 1
ATOM 748 N N . HIS A 1 92 ? 5.973 12.626 -0.663 1.00 79.75 92 HIS A N 1
ATOM 749 C CA . HIS A 1 92 ? 5.536 13.980 -0.328 1.00 79.75 92 HIS A CA 1
ATOM 750 C C . HIS A 1 92 ? 4.076 14.234 -0.718 1.00 79.75 92 HIS A C 1
ATOM 752 O O . HIS A 1 92 ? 3.311 14.751 0.099 1.00 79.75 92 HIS A O 1
ATOM 758 N N . ASP A 1 93 ? 3.684 13.755 -1.897 1.00 87.19 93 ASP A N 1
ATOM 759 C CA . ASP A 1 93 ? 2.349 13.915 -2.468 1.00 87.19 93 ASP A CA 1
ATOM 760 C C . ASP A 1 93 ? 1.686 12.569 -2.742 1.00 87.19 93 ASP A C 1
ATOM 762 O O . ASP A 1 93 ? 2.360 11.557 -2.960 1.00 87.19 93 ASP A O 1
ATOM 766 N N . HIS A 1 94 ? 0.355 12.582 -2.731 1.00 91.00 94 HIS A N 1
ATOM 767 C CA . HIS A 1 94 ? -0.494 11.428 -2.994 1.00 91.00 94 HIS A CA 1
ATOM 768 C C . HIS A 1 94 ? -1.711 11.827 -3.815 1.00 91.00 94 HIS A C 1
ATOM 770 O O . HIS A 1 94 ? -2.318 12.872 -3.572 1.00 91.00 94 HIS A O 1
ATOM 776 N N . ASP A 1 95 ? -2.096 10.929 -4.710 1.00 93.62 95 ASP A N 1
ATOM 777 C CA . ASP A 1 95 ? -3.421 10.890 -5.311 1.00 93.62 95 ASP A CA 1
ATOM 778 C C . ASP A 1 95 ? -4.078 9.594 -4.836 1.00 93.62 95 ASP A C 1
ATOM 780 O O . ASP A 1 95 ? -3.884 8.519 -5.402 1.00 93.62 95 ASP A O 1
ATOM 784 N N . PHE A 1 96 ? -4.814 9.688 -3.729 1.00 92.19 96 PHE A N 1
ATOM 785 C CA . PHE A 1 96 ? -5.364 8.519 -3.046 1.00 92.19 96 PHE A CA 1
ATOM 786 C C . PHE A 1 96 ? -6.349 7.721 -3.905 1.00 92.19 96 PHE A C 1
ATOM 788 O O . PHE A 1 96 ? -6.495 6.525 -3.668 1.00 92.19 96 PHE A O 1
ATOM 795 N N . GLU A 1 97 ? -6.990 8.349 -4.893 1.00 92.81 97 GLU A N 1
ATOM 796 C CA . GLU A 1 97 ? -7.887 7.663 -5.826 1.00 92.81 97 GLU A CA 1
ATOM 797 C C . GLU A 1 97 ? -7.074 6.881 -6.860 1.00 92.81 97 GLU A C 1
ATOM 799 O O . GLU A 1 97 ? -7.206 5.661 -6.972 1.00 92.81 97 GLU A O 1
ATOM 804 N N . SER A 1 98 ? -6.156 7.558 -7.559 1.00 93.56 98 SER A N 1
ATOM 805 C CA . SER A 1 98 ? -5.319 6.924 -8.589 1.00 93.56 98 SER A CA 1
ATOM 806 C C . SER A 1 98 ? -4.422 5.820 -8.029 1.00 93.56 98 SER A C 1
ATOM 808 O O . SER A 1 98 ? -4.080 4.863 -8.724 1.00 93.56 98 SER A O 1
ATOM 810 N N . GLU A 1 99 ? -4.025 5.938 -6.765 1.00 93.62 99 GLU A N 1
ATOM 811 C CA . GLU A 1 99 ? -3.118 4.999 -6.123 1.00 93.62 99 GLU A CA 1
ATOM 812 C C . GLU A 1 99 ? -3.822 3.867 -5.359 1.00 93.62 99 GLU A C 1
ATOM 814 O O . GLU A 1 99 ? -3.172 2.896 -4.954 1.00 93.62 99 GLU A O 1
ATOM 819 N N . GLN A 1 100 ? -5.146 3.949 -5.190 1.00 93.31 100 GLN A N 1
ATOM 820 C CA . GLN A 1 100 ? -5.950 2.919 -4.531 1.00 93.31 100 GLN A CA 1
ATOM 821 C C . GLN A 1 100 ? -5.688 1.511 -5.116 1.00 93.31 100 GLN A C 1
ATOM 823 O O . GLN A 1 100 ? -5.429 0.586 -4.337 1.00 93.31 100 GLN A O 1
ATOM 828 N N . PRO A 1 101 ? -5.658 1.295 -6.450 1.00 95.62 101 PRO A N 1
ATOM 829 C CA . PRO A 1 101 ? -5.421 -0.038 -7.008 1.00 95.62 101 PRO A CA 1
ATOM 830 C C . PRO A 1 101 ? -4.049 -0.616 -6.643 1.00 95.62 101 PRO A C 1
ATOM 832 O O . PRO A 1 101 ? -3.930 -1.818 -6.410 1.00 95.62 101 PRO A O 1
ATOM 835 N N . LEU A 1 102 ? -3.015 0.228 -6.542 1.00 95.00 102 LEU A N 1
ATOM 836 C CA . LEU A 1 102 ? -1.679 -0.211 -6.139 1.00 95.00 102 LEU A CA 1
ATOM 837 C C . LEU A 1 102 ? -1.667 -0.676 -4.678 1.00 95.00 102 LEU A C 1
ATOM 839 O O . LEU A 1 102 ? -1.109 -1.731 -4.380 1.00 95.00 102 LEU A O 1
ATOM 843 N N . LEU A 1 103 ? -2.297 0.081 -3.772 1.00 93.38 103 LEU A N 1
ATOM 844 C CA . LEU A 1 103 ? -2.398 -0.303 -2.362 1.00 93.38 103 LEU A CA 1
ATOM 845 C C . LEU A 1 103 ? -3.126 -1.644 -2.204 1.00 93.38 103 LEU A C 1
ATOM 847 O O . LEU A 1 103 ? -2.635 -2.527 -1.499 1.00 93.38 103 LEU A O 1
ATOM 851 N N . ARG A 1 104 ? -4.262 -1.811 -2.891 1.00 94.56 104 ARG A N 1
ATOM 852 C CA . ARG A 1 104 ? -5.021 -3.068 -2.907 1.00 94.56 104 ARG A CA 1
ATOM 853 C C . ARG A 1 104 ? -4.143 -4.234 -3.357 1.00 94.56 104 ARG A C 1
ATOM 855 O O . ARG A 1 104 ? -4.033 -5.223 -2.641 1.00 94.56 104 ARG A O 1
ATOM 862 N N . ARG A 1 105 ? -3.443 -4.072 -4.481 1.00 95.31 105 ARG A N 1
ATOM 863 C CA . ARG A 1 105 ? -2.551 -5.095 -5.035 1.00 95.31 105 ARG A CA 1
ATOM 864 C C . ARG A 1 105 ? -1.441 -5.502 -4.061 1.00 95.31 105 ARG A C 1
ATOM 866 O O . ARG A 1 105 ? -1.131 -6.681 -3.934 1.00 95.31 105 ARG A O 1
ATOM 873 N N . ILE A 1 106 ? -0.833 -4.541 -3.362 1.00 93.62 106 ILE A N 1
ATOM 874 C CA . ILE A 1 106 ? 0.214 -4.811 -2.361 1.00 93.62 106 ILE A CA 1
ATOM 875 C C . ILE A 1 106 ? -0.330 -5.653 -1.195 1.00 93.62 106 ILE A C 1
ATOM 877 O O . ILE A 1 106 ? 0.386 -6.509 -0.671 1.00 93.62 106 ILE A O 1
ATOM 881 N N . ILE A 1 107 ? -1.579 -5.425 -0.786 1.00 93.00 107 ILE A N 1
ATOM 882 C CA . ILE A 1 107 ? -2.239 -6.195 0.275 1.00 93.00 107 ILE A CA 1
ATOM 883 C C . ILE A 1 107 ? -2.577 -7.604 -0.221 1.00 93.00 107 ILE A C 1
ATOM 885 O O . ILE A 1 107 ? -2.202 -8.572 0.433 1.00 93.00 107 ILE A O 1
ATOM 889 N N . GLU A 1 108 ? -3.164 -7.730 -1.413 1.00 93.06 108 GLU A N 1
ATOM 890 C CA . GLU A 1 108 ? -3.503 -9.018 -2.046 1.00 93.06 108 GLU A CA 1
ATOM 891 C C . GLU A 1 108 ? -2.279 -9.920 -2.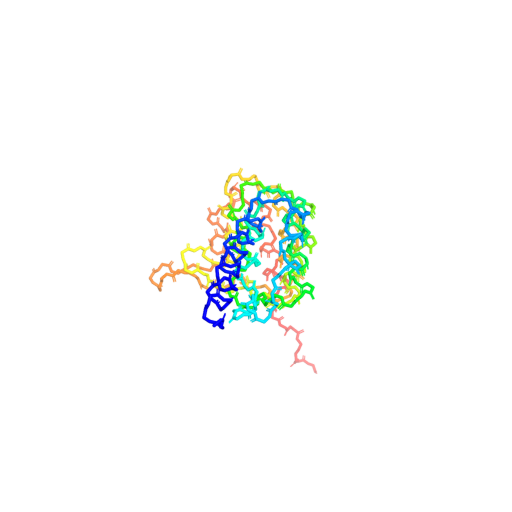271 1.00 93.06 108 GLU A C 1
ATOM 893 O O . GLU A 1 108 ? -2.374 -11.141 -2.176 1.00 93.06 108 GLU A O 1
ATOM 898 N N . LEU A 1 109 ? -1.103 -9.331 -2.511 1.00 93.12 109 LEU A N 1
ATOM 899 C CA . LEU A 1 109 ? 0.167 -10.059 -2.616 1.00 93.12 109 LEU A CA 1
ATOM 900 C C . LEU A 1 109 ? 0.737 -10.518 -1.254 1.00 93.12 109 LEU A C 1
ATOM 902 O O . LEU A 1 109 ? 1.807 -11.128 -1.209 1.00 93.12 109 LEU A O 1
ATOM 906 N N . GLY A 1 110 ? 0.031 -10.265 -0.148 1.00 91.62 110 GLY A N 1
ATOM 907 C CA . GLY A 1 110 ? 0.320 -10.827 1.172 1.00 91.62 110 GLY A CA 1
ATOM 908 C C . GLY A 1 110 ? 1.042 -9.886 2.135 1.00 91.62 110 GLY A C 1
ATOM 909 O O . GLY A 1 110 ? 1.734 -10.353 3.041 1.00 91.62 110 GLY A O 1
ATOM 910 N N . THR A 1 111 ? 0.927 -8.567 1.959 1.00 91.00 111 THR A N 1
ATOM 911 C CA . THR A 1 111 ? 1.439 -7.627 2.969 1.00 91.00 111 THR A CA 1
ATOM 912 C C . THR A 1 111 ? 0.687 -7.799 4.284 1.00 91.00 111 THR A C 1
ATOM 914 O O . THR A 1 111 ? -0.530 -7.660 4.321 1.00 91.00 111 THR A O 1
ATOM 917 N N . ASP A 1 112 ? 1.412 -8.007 5.385 1.00 91.31 112 ASP A N 1
ATOM 918 C CA . ASP A 1 112 ? 0.803 -8.036 6.716 1.00 91.31 112 ASP A CA 1
ATOM 919 C C . ASP A 1 112 ? 0.346 -6.621 7.131 1.00 91.31 112 ASP A C 1
ATOM 921 O O . ASP A 1 112 ? 1.147 -5.761 7.525 1.00 91.31 112 ASP A O 1
ATOM 925 N N . ILE A 1 113 ? -0.963 -6.381 7.021 1.00 91.88 113 ILE A N 1
ATOM 926 C CA . ILE A 1 113 ? -1.630 -5.113 7.355 1.00 91.88 113 ILE A CA 1
ATOM 927 C C . ILE A 1 113 ? -1.733 -4.859 8.865 1.00 91.88 113 ILE A C 1
ATOM 929 O O . ILE A 1 113 ? -2.035 -3.738 9.282 1.00 91.88 113 ILE A O 1
ATOM 933 N N . ASN A 1 114 ? -1.469 -5.880 9.680 1.00 91.50 114 ASN A N 1
ATOM 934 C CA . ASN A 1 114 ? -1.613 -5.867 11.129 1.00 91.50 114 ASN A CA 1
ATOM 935 C C . ASN A 1 114 ? -0.266 -5.716 11.843 1.00 91.50 114 ASN A C 1
ATOM 937 O O . ASN A 1 114 ? -0.222 -5.189 12.954 1.00 91.50 114 ASN A O 1
ATOM 941 N N . ARG A 1 115 ? 0.840 -6.130 11.212 1.00 89.56 115 ARG A N 1
ATOM 942 C CA . ARG A 1 115 ? 2.190 -6.100 11.791 1.00 89.56 115 ARG A CA 1
ATOM 943 C C . ARG A 1 115 ? 2.606 -4.702 12.255 1.00 89.56 115 ARG A C 1
ATOM 945 O O . ARG A 1 115 ? 2.868 -3.831 11.421 1.00 89.56 115 ARG A O 1
ATOM 952 N N . PRO A 1 116 ? 2.794 -4.482 13.567 1.00 83.81 116 PRO A N 1
ATOM 953 C CA . PRO A 1 116 ? 3.342 -3.232 14.064 1.00 83.81 116 PRO A CA 1
ATOM 954 C C . PRO A 1 116 ? 4.782 -3.032 13.598 1.00 83.81 116 PRO A C 1
ATOM 956 O O . PRO A 1 116 ? 5.588 -3.965 13.608 1.00 83.81 116 PRO A O 1
ATOM 959 N N . LEU A 1 117 ? 5.141 -1.792 13.272 1.00 74.00 117 LEU A N 1
ATOM 960 C CA . LEU A 1 117 ? 6.523 -1.420 12.994 1.00 74.00 117 LEU A CA 1
ATOM 961 C C . LEU A 1 117 ? 7.002 -0.310 13.921 1.00 74.00 117 LEU A C 1
ATOM 963 O O . LEU A 1 117 ? 6.766 0.882 13.696 1.00 74.00 117 LEU A O 1
ATOM 967 N N . ASN A 1 118 ? 7.765 -0.723 14.934 1.00 73.38 118 ASN A N 1
ATOM 968 C CA . ASN A 1 118 ? 8.446 0.144 15.891 1.00 73.38 118 ASN A CA 1
ATOM 969 C C . ASN A 1 118 ? 7.520 1.270 16.399 1.00 73.38 118 ASN A C 1
ATOM 971 O O . ASN A 1 118 ? 6.415 1.020 16.873 1.00 73.38 118 ASN A O 1
ATOM 975 N N . LYS A 1 119 ? 7.972 2.525 16.282 1.00 75.25 119 LYS A N 1
ATOM 976 C CA . LYS A 1 119 ? 7.298 3.730 16.784 1.00 75.25 119 LYS A CA 1
ATOM 977 C C . LYS A 1 119 ? 6.066 4.176 15.987 1.00 75.25 119 LYS A C 1
ATOM 979 O O . LYS A 1 119 ? 5.466 5.179 16.353 1.00 75.25 119 LYS A O 1
ATOM 984 N N . TRP A 1 120 ? 5.736 3.513 14.878 1.00 75.62 120 TRP A N 1
ATOM 985 C CA . TRP A 1 120 ? 4.697 3.979 13.949 1.00 75.62 120 TRP A CA 1
ATOM 986 C C . TRP A 1 120 ? 3.351 3.270 14.111 1.00 75.62 120 TRP A C 1
ATOM 988 O O . TRP A 1 120 ? 2.385 3.674 13.470 1.00 75.62 120 TRP A O 1
ATOM 998 N N . GLY A 1 121 ? 3.280 2.245 14.962 1.00 86.06 121 GLY A N 1
ATOM 999 C CA . GLY A 1 121 ? 2.079 1.431 15.109 1.00 86.06 121 GLY A CA 1
ATOM 1000 C C . GLY A 1 121 ? 1.893 0.456 13.946 1.00 86.06 121 GLY A C 1
ATOM 1001 O O . GLY A 1 121 ? 2.866 0.046 13.306 1.00 86.06 121 GLY A O 1
ATOM 1002 N N . THR A 1 122 ? 0.645 0.065 13.698 1.00 90.12 122 THR A N 1
ATOM 1003 C CA . THR A 1 122 ? 0.262 -0.735 12.526 1.00 90.12 122 THR A CA 1
ATOM 1004 C C . THR A 1 122 ? 0.241 0.135 11.255 1.00 90.12 122 THR A C 1
ATOM 1006 O O . THR A 1 122 ? 0.167 1.365 11.353 1.00 90.12 122 THR A O 1
ATOM 1009 N N . PRO A 1 123 ? 0.276 -0.461 10.052 1.00 91.31 123 PRO A N 1
ATOM 1010 C CA . PRO A 1 123 ? 0.127 0.248 8.777 1.00 91.31 123 PRO A CA 1
ATOM 1011 C C . PRO A 1 123 ? -1.053 1.221 8.718 1.00 91.31 123 PRO A C 1
ATOM 1013 O O . PRO A 1 123 ? -0.877 2.374 8.316 1.00 91.31 123 PRO A O 1
ATOM 1016 N N . LEU A 1 124 ? -2.221 0.809 9.219 1.00 93.19 124 LEU A N 1
ATOM 1017 C CA . LEU A 1 124 ? -3.402 1.669 9.294 1.00 93.19 124 LEU A CA 1
ATOM 1018 C C . LEU A 1 124 ? -3.165 2.907 10.178 1.00 93.19 124 LEU A C 1
ATOM 1020 O O . LEU A 1 124 ? -3.552 4.018 9.814 1.00 93.19 124 LEU A O 1
ATOM 1024 N N . ILE A 1 125 ? -2.482 2.754 11.317 1.00 92.00 125 ILE A N 1
ATOM 1025 C CA . ILE A 1 125 ? -2.151 3.884 12.199 1.00 92.00 125 ILE A CA 1
ATOM 1026 C C . ILE A 1 125 ? -1.118 4.807 11.569 1.00 92.00 125 ILE A C 1
ATOM 1028 O O . ILE A 1 125 ? -1.226 6.033 11.677 1.00 92.00 125 ILE A O 1
ATOM 1032 N N . ALA A 1 126 ? -0.134 4.248 10.874 1.00 90.00 126 ALA A N 1
ATOM 1033 C CA . ALA A 1 126 ? 0.864 5.040 10.180 1.00 90.00 126 ALA A CA 1
ATOM 1034 C C . ALA A 1 126 ? 0.234 5.900 9.073 1.00 90.00 126 ALA A C 1
ATOM 1036 O O . ALA A 1 126 ? 0.573 7.084 8.980 1.00 90.00 126 ALA A O 1
ATOM 1037 N N . LEU A 1 127 ? -0.710 5.338 8.305 1.00 91.56 127 LEU A N 1
ATOM 1038 C CA . LEU A 1 127 ? -1.547 6.051 7.334 1.00 91.56 127 LEU A CA 1
ATOM 1039 C C . LEU A 1 127 ? -2.361 7.160 8.018 1.00 91.56 127 LEU A C 1
ATOM 1041 O O . LEU A 1 127 ? -2.282 8.329 7.639 1.00 91.56 127 LEU A O 1
ATOM 1045 N N . ALA A 1 128 ? -3.082 6.824 9.088 1.00 92.25 128 ALA A N 1
ATOM 1046 C CA . ALA A 1 128 ? -3.907 7.781 9.824 1.00 92.25 128 ALA A CA 1
ATOM 1047 C C . ALA A 1 128 ? -3.090 8.936 10.433 1.00 92.25 128 ALA A C 1
ATOM 1049 O O . ALA A 1 128 ? -3.590 10.053 10.594 1.00 92.25 128 ALA A O 1
ATOM 1050 N N . SER A 1 129 ? -1.808 8.700 10.711 1.00 90.50 129 SER A N 1
ATOM 1051 C CA . SER A 1 129 ? -0.874 9.692 11.248 1.00 90.50 129 SER A CA 1
ATOM 1052 C C . SER A 1 129 ? -0.293 10.641 10.188 1.00 90.50 129 SER A C 1
ATOM 1054 O O . SER A 1 129 ? 0.553 11.476 10.508 1.00 90.50 129 SER A O 1
ATOM 1056 N N . MET A 1 130 ? -0.719 10.562 8.921 1.00 89.75 130 MET A N 1
ATOM 1057 C CA . MET A 1 130 ? -0.342 11.516 7.866 1.00 89.75 130 MET A CA 1
ATOM 1058 C C . MET A 1 130 ? -1.093 12.847 8.023 1.00 89.75 130 MET A C 1
ATOM 1060 O O . MET A 1 130 ? -1.935 13.205 7.201 1.00 89.75 130 MET A O 1
ATOM 1064 N N . PHE A 1 131 ? -0.832 13.584 9.105 1.00 89.75 131 PHE A N 1
ATOM 1065 C CA . PHE A 1 131 ? -1.605 14.779 9.483 1.00 89.75 131 PHE A CA 1
ATOM 1066 C C . PHE A 1 131 ? -1.506 15.957 8.500 1.00 89.75 131 PHE A C 1
ATOM 1068 O O . PHE A 1 131 ? -2.318 16.871 8.583 1.00 89.75 131 PHE A O 1
ATOM 1075 N N . ARG A 1 132 ? -0.574 15.918 7.536 1.00 90.94 132 ARG A N 1
ATOM 1076 C CA . ARG A 1 132 ? -0.539 16.868 6.406 1.00 90.94 132 ARG A CA 1
ATOM 1077 C C . ARG A 1 132 ? -1.762 16.755 5.487 1.00 90.94 132 ARG A C 1
ATOM 1079 O O . ARG A 1 132 ? -2.102 17.715 4.810 1.00 90.94 132 ARG A O 1
ATOM 1086 N N . PHE A 1 133 ? -2.434 15.604 5.481 1.00 91.19 133 PHE A N 1
ATOM 1087 C CA . PHE A 1 133 ? -3.659 15.384 4.720 1.00 91.19 133 PHE A CA 1
ATOM 1088 C C . PHE A 1 133 ? -4.872 15.385 5.635 1.00 91.19 133 PHE A C 1
ATOM 1090 O O . PHE A 1 133 ? -4.838 14.824 6.735 1.00 91.19 133 PHE A O 1
ATOM 1097 N N . LYS A 1 134 ? -5.980 15.950 5.155 1.00 92.38 134 LYS A N 1
ATOM 1098 C CA . LYS A 1 134 ? -7.279 15.873 5.836 1.00 92.38 134 LYS A CA 1
ATOM 1099 C C . LYS A 1 134 ? -7.774 14.425 5.899 1.00 92.38 134 LYS A C 1
ATOM 1101 O O . LYS A 1 134 ? -7.423 13.600 5.066 1.00 92.38 134 LYS A O 1
ATOM 1106 N N . GLY A 1 135 ? -8.595 14.096 6.899 1.00 90.56 135 GLY A N 1
ATOM 1107 C CA . GLY A 1 135 ? -9.149 12.740 7.048 1.00 90.56 135 GLY A CA 1
ATOM 1108 C C . GLY A 1 135 ? -9.971 12.280 5.847 1.00 90.56 135 GLY A C 1
ATOM 1109 O O . GLY A 1 135 ? -9.899 11.110 5.494 1.00 90.56 135 GLY A O 1
ATOM 1110 N N . SER A 1 136 ? -10.690 13.201 5.204 1.00 93.69 136 SER A N 1
ATOM 1111 C CA . SER A 1 136 ? -11.563 12.907 4.066 1.00 93.69 136 SER A CA 1
ATOM 1112 C C . SER A 1 136 ? -10.815 12.403 2.834 1.00 93.69 136 SER A C 1
ATOM 1114 O O . SER A 1 136 ? -11.318 11.521 2.155 1.00 93.69 136 SER A O 1
ATOM 1116 N N . VAL A 1 137 ? -9.605 12.900 2.558 1.00 93.62 137 VAL A N 1
ATOM 1117 C CA . VAL A 1 137 ? -8.845 12.457 1.374 1.00 93.62 137 VAL A CA 1
ATOM 1118 C C . VAL A 1 137 ? -8.211 11.075 1.558 1.00 93.62 137 VAL A C 1
ATOM 1120 O O . VAL A 1 137 ? -7.819 10.455 0.584 1.00 93.62 137 VAL A O 1
ATOM 1123 N N . LEU A 1 138 ? -8.135 10.567 2.793 1.00 93.88 138 LEU A N 1
ATOM 1124 C CA . LEU A 1 138 ? -7.610 9.227 3.091 1.00 93.88 138 LEU A CA 1
ATOM 1125 C C . LEU A 1 138 ? -8.672 8.123 2.960 1.00 93.88 138 LEU A C 1
ATOM 1127 O O . LEU A 1 138 ? -8.343 6.946 3.110 1.00 93.88 138 LEU A O 1
ATOM 1131 N N . ILE A 1 139 ? -9.935 8.486 2.702 1.00 94.94 139 ILE A N 1
ATOM 1132 C CA . ILE A 1 139 ? -11.064 7.549 2.619 1.00 94.94 139 ILE A CA 1
ATOM 1133 C C . ILE A 1 139 ? -10.810 6.393 1.640 1.00 94.94 139 ILE A C 1
ATOM 1135 O O . ILE A 1 139 ? -10.969 5.255 2.087 1.00 94.94 139 ILE A O 1
ATOM 1139 N N . PRO A 1 140 ? -10.322 6.617 0.400 1.00 94.81 140 PRO A N 1
ATOM 1140 C CA . PRO A 1 140 ? -10.112 5.528 -0.560 1.00 94.81 140 PRO A CA 1
ATOM 1141 C C . PRO A 1 140 ? -9.173 4.441 -0.041 1.00 94.81 140 PRO A C 1
ATOM 1143 O O . PRO A 1 140 ? -9.300 3.268 -0.388 1.00 94.81 140 PRO A O 1
ATOM 1146 N N . PHE A 1 141 ? -8.228 4.821 0.818 1.00 94.44 141 PHE A N 1
ATOM 1147 C CA . PHE A 1 141 ? -7.308 3.885 1.443 1.00 94.44 141 PHE A CA 1
ATOM 1148 C C . PHE A 1 141 ? -7.934 3.201 2.651 1.00 94.44 141 PHE A C 1
ATOM 1150 O O . PHE A 1 141 ? -7.757 1.997 2.816 1.00 94.44 141 PHE A O 1
ATOM 1157 N N . TYR A 1 142 ? -8.693 3.927 3.477 1.00 95.19 142 TYR A N 1
ATOM 1158 C CA . TYR A 1 142 ? -9.462 3.305 4.555 1.00 95.19 142 TYR A CA 1
ATOM 1159 C C . TYR A 1 142 ? -10.422 2.242 4.017 1.00 95.19 142 TYR A C 1
ATOM 1161 O O . TYR A 1 142 ? -10.520 1.179 4.622 1.00 95.19 142 TYR A O 1
ATOM 1169 N N . ASP A 1 143 ? -11.072 2.481 2.874 1.00 95.31 143 ASP A N 1
ATOM 1170 C CA . ASP A 1 143 ? -11.915 1.487 2.199 1.00 95.31 143 ASP A CA 1
ATOM 1171 C C . ASP A 1 143 ? -11.180 0.173 1.943 1.00 95.31 143 ASP A C 1
ATOM 1173 O O . ASP A 1 143 ? -11.737 -0.891 2.189 1.00 95.31 143 ASP A O 1
ATOM 1177 N N . ILE A 1 144 ? -9.914 0.226 1.522 1.00 95.12 144 ILE A N 1
ATOM 1178 C CA . ILE A 1 144 ? -9.135 -0.990 1.278 1.00 95.12 144 ILE A CA 1
ATOM 1179 C C . ILE A 1 144 ? -8.867 -1.746 2.575 1.00 95.12 144 ILE A C 1
ATOM 1181 O O . ILE A 1 144 ? -9.074 -2.956 2.605 1.00 95.12 144 ILE A O 1
ATOM 1185 N N . TYR A 1 145 ? -8.419 -1.055 3.630 1.00 94.69 145 TYR A N 1
ATOM 1186 C CA . TYR A 1 145 ? -8.115 -1.700 4.912 1.00 94.69 145 TYR A CA 1
ATOM 1187 C C . TYR A 1 145 ? -9.358 -2.345 5.527 1.00 94.69 145 TYR A C 1
ATOM 1189 O O . TYR A 1 145 ? -9.300 -3.493 5.944 1.00 94.69 145 TYR A O 1
ATOM 1197 N N . PHE A 1 146 ? -10.480 -1.624 5.570 1.00 95.50 146 PHE A N 1
ATOM 1198 C CA . PHE A 1 146 ? -11.724 -2.123 6.167 1.00 95.50 146 PHE A CA 1
ATOM 1199 C C . PHE A 1 146 ? -12.468 -3.140 5.297 1.00 95.50 146 PHE A C 1
ATOM 1201 O O . PHE A 1 146 ? -13.415 -3.753 5.775 1.00 95.50 146 PHE A O 1
ATOM 1208 N N . ALA A 1 147 ? -12.050 -3.330 4.045 1.00 93.94 147 ALA A N 1
ATOM 1209 C CA . ALA A 1 147 ? -12.505 -4.437 3.211 1.00 93.94 147 ALA A CA 1
ATOM 1210 C C . ALA A 1 147 ? -11.743 -5.748 3.483 1.00 93.94 147 ALA A C 1
ATOM 1212 O O . ALA A 1 147 ? -12.102 -6.764 2.899 1.00 93.94 147 ALA A O 1
ATOM 1213 N N . GLN A 1 148 ? -10.684 -5.734 4.304 1.00 92.62 148 GLN A N 1
ATOM 1214 C CA . GLN A 1 148 ? -9.946 -6.946 4.663 1.00 92.62 148 GLN A CA 1
ATOM 1215 C C . GLN A 1 148 ? -10.575 -7.604 5.895 1.00 92.62 148 GLN A C 1
ATOM 1217 O O . GLN A 1 148 ? -10.614 -7.002 6.972 1.00 92.62 148 GLN A O 1
ATOM 1222 N N . ASP A 1 149 ? -11.015 -8.854 5.749 1.00 90.19 149 ASP A N 1
ATOM 1223 C CA . ASP A 1 149 ? -11.639 -9.631 6.832 1.00 90.19 149 ASP A CA 1
ATOM 1224 C C . ASP A 1 149 ? -10.681 -9.877 8.012 1.00 90.19 149 ASP A C 1
ATOM 1226 O O . ASP A 1 149 ? -11.102 -10.020 9.161 1.00 90.19 149 ASP A O 1
ATOM 1230 N N . ASP A 1 150 ? -9.374 -9.920 7.746 1.00 90.81 150 ASP A N 1
ATOM 1231 C CA . ASP A 1 150 ? -8.332 -10.173 8.739 1.00 90.81 150 ASP A CA 1
ATOM 1232 C C . ASP A 1 150 ? -7.810 -8.896 9.423 1.00 90.81 150 ASP A C 1
ATOM 1234 O O . ASP A 1 150 ? -6.896 -8.970 10.250 1.00 90.81 150 ASP A O 1
ATOM 1238 N N . LEU A 1 151 ? -8.388 -7.719 9.140 1.00 94.12 151 LEU A N 1
ATOM 1239 C CA . LEU A 1 151 ? -8.018 -6.477 9.816 1.00 94.12 151 LEU A CA 1
ATOM 1240 C C . LEU A 1 151 ? -8.266 -6.591 11.328 1.00 94.12 151 LEU A C 1
ATOM 1242 O O . LEU A 1 151 ? -9.399 -6.705 11.800 1.00 94.12 151 LEU A O 1
ATOM 1246 N N . ASN A 1 152 ? -7.197 -6.466 12.114 1.00 93.06 152 ASN A N 1
ATOM 1247 C CA . ASN A 1 152 ? -7.231 -6.606 13.562 1.00 93.06 152 ASN A CA 1
ATOM 1248 C C . ASN A 1 152 ? -6.883 -5.286 14.261 1.00 93.06 152 ASN A C 1
ATOM 1250 O O . ASN A 1 152 ? -5.723 -4.895 14.417 1.00 93.06 152 ASN A O 1
ATOM 1254 N N . LEU A 1 153 ? -7.915 -4.610 14.766 1.00 94.19 153 LEU A N 1
ATOM 1255 C CA . LEU A 1 153 ? -7.765 -3.333 15.466 1.00 94.19 153 LEU A CA 1
ATOM 1256 C C . LEU A 1 153 ? -7.280 -3.472 16.919 1.00 94.19 153 LEU A C 1
ATOM 1258 O O . LEU A 1 153 ? -6.940 -2.469 17.555 1.00 94.19 153 LEU A O 1
ATOM 1262 N N . SER A 1 154 ? -7.213 -4.697 17.437 1.00 91.44 154 SER A N 1
ATOM 1263 C CA . SER A 1 154 ? -6.777 -5.008 18.801 1.00 91.44 154 SER A CA 1
ATOM 1264 C C . SER A 1 154 ? -5.270 -5.250 18.905 1.00 91.44 154 SER A C 1
ATOM 1266 O O . SER A 1 154 ? -4.755 -5.394 20.013 1.00 91.44 154 SER A O 1
ATOM 1268 N N . VAL A 1 155 ? -4.540 -5.260 17.782 1.00 87.81 155 VAL A N 1
ATOM 1269 C CA . VAL A 1 155 ? -3.085 -5.450 17.785 1.00 87.81 155 VAL A CA 1
ATOM 1270 C C . VAL A 1 155 ? -2.401 -4.349 18.587 1.00 87.81 155 VAL A C 1
ATOM 1272 O O . VAL A 1 155 ? -2.499 -3.164 18.262 1.00 87.81 155 VAL A O 1
ATOM 1275 N N . MET A 1 156 ? -1.671 -4.762 19.622 1.00 86.38 156 MET A N 1
ATOM 1276 C CA . MET A 1 156 ? -0.903 -3.873 20.484 1.00 86.38 156 MET A CA 1
ATOM 1277 C C . MET A 1 156 ? 0.396 -3.448 19.798 1.00 86.38 156 MET A C 1
ATOM 1279 O O . MET A 1 156 ? 1.131 -4.262 19.245 1.00 86.38 156 MET A O 1
ATOM 1283 N N . SER A 1 157 ? 0.701 -2.156 19.868 1.00 81.75 157 SER A N 1
ATOM 1284 C CA . SER A 1 157 ? 1.919 -1.573 19.307 1.00 81.75 157 SER A CA 1
ATOM 1285 C C . SER A 1 157 ? 2.567 -0.595 20.285 1.00 81.75 157 SER A C 1
ATOM 1287 O O . SER A 1 157 ? 1.877 0.021 21.095 1.00 81.75 157 SER A O 1
ATOM 1289 N N . GLY A 1 158 ? 3.893 -0.456 20.210 1.00 75.81 158 GLY A N 1
ATOM 1290 C CA . GLY A 1 158 ? 4.689 0.334 21.154 1.00 75.81 158 GLY A CA 1
ATOM 1291 C C . GLY A 1 158 ? 5.351 -0.511 22.255 1.00 75.81 158 GLY A C 1
ATOM 1292 O O . GLY A 1 158 ? 5.148 -1.724 22.319 1.00 75.81 158 GLY A O 1
ATOM 1293 N N . PRO A 1 159 ? 6.190 0.101 23.109 1.00 73.69 159 PRO A N 1
ATOM 1294 C CA . PRO A 1 159 ? 6.857 -0.604 24.203 1.00 73.69 159 PRO A CA 1
ATOM 1295 C C . PRO A 1 159 ? 5.832 -1.100 25.230 1.00 73.69 159 PRO A C 1
ATOM 1297 O O . PRO A 1 159 ? 4.829 -0.432 25.453 1.00 73.69 159 PRO A O 1
ATOM 1300 N N . ALA A 1 160 ? 6.101 -2.224 25.906 1.00 72.81 160 ALA A N 1
ATOM 1301 C CA . ALA A 1 160 ? 5.141 -2.900 26.794 1.00 72.81 160 ALA A CA 1
ATOM 1302 C C . ALA A 1 160 ? 4.417 -1.958 27.781 1.00 72.81 160 ALA A C 1
ATOM 1304 O O . ALA A 1 160 ? 3.199 -2.031 27.924 1.00 72.81 160 ALA A O 1
ATOM 1305 N N . LYS A 1 161 ? 5.149 -1.012 28.390 1.00 69.75 161 LYS A N 1
ATOM 1306 C CA . LYS A 1 161 ? 4.617 -0.033 29.360 1.00 69.75 161 LYS A CA 1
ATOM 1307 C C . LYS A 1 161 ? 3.708 1.053 28.758 1.00 69.75 161 LYS A C 1
ATOM 1309 O O . LYS A 1 161 ? 2.978 1.702 29.498 1.00 69.75 161 LYS A O 1
ATOM 1314 N N . HIS A 1 162 ? 3.749 1.262 27.443 1.00 73.50 162 HIS A N 1
ATOM 1315 C CA . HIS A 1 162 ? 2.961 2.268 26.715 1.00 73.50 162 HIS A CA 1
ATOM 1316 C C . HIS A 1 162 ? 2.365 1.686 25.431 1.00 73.50 162 HIS A C 1
ATOM 1318 O O . HIS A 1 162 ? 2.288 2.365 24.406 1.00 73.50 162 HIS A O 1
ATOM 1324 N N . SER A 1 163 ? 2.003 0.405 25.468 1.00 78.69 163 SER A N 1
ATOM 1325 C CA . SER A 1 163 ? 1.433 -0.254 24.307 1.00 78.69 163 SER A CA 1
ATOM 1326 C C . SER A 1 163 ? -0.015 0.197 24.115 1.00 78.69 163 SER A C 1
ATOM 1328 O O . SER A 1 163 ? -0.787 0.317 25.067 1.00 78.69 163 SER A O 1
ATOM 1330 N N . TYR A 1 164 ? -0.384 0.479 22.870 1.00 85.38 164 TYR A N 1
ATOM 1331 C CA . TYR A 1 164 ? -1.747 0.836 22.494 1.00 85.38 164 TYR A CA 1
ATOM 1332 C C . TYR A 1 164 ? -2.203 -0.055 21.348 1.00 85.38 164 TYR A C 1
ATOM 1334 O O . TYR A 1 164 ? -1.441 -0.296 20.404 1.00 85.38 164 TYR A O 1
ATOM 1342 N N . SER A 1 165 ? -3.459 -0.497 21.409 1.00 91.06 165 SER A N 1
ATOM 1343 C CA . SER A 1 165 ? -4.112 -1.110 20.259 1.00 91.06 165 SER A CA 1
ATOM 1344 C C . SER A 1 165 ? -4.252 -0.091 19.124 1.00 91.06 165 SER A C 1
ATOM 1346 O O . SER A 1 165 ? -4.193 1.127 19.353 1.00 91.06 165 SER A O 1
ATOM 1348 N N . ALA A 1 166 ? -4.438 -0.560 17.890 1.00 91.81 166 ALA A N 1
ATOM 1349 C CA . ALA A 1 166 ? -4.777 0.334 16.786 1.00 91.81 166 ALA A CA 1
ATOM 1350 C C . ALA A 1 166 ? -6.073 1.106 17.100 1.00 91.81 166 ALA A C 1
ATOM 1352 O O . ALA A 1 166 ? -6.114 2.326 16.952 1.00 91.81 166 ALA A O 1
ATOM 1353 N N . TYR A 1 167 ? -7.083 0.441 17.662 1.00 94.62 167 TYR A N 1
ATOM 1354 C CA . TYR A 1 167 ? -8.326 1.091 18.072 1.00 94.62 167 TYR A CA 1
ATOM 1355 C C . TYR A 1 167 ? -8.109 2.225 19.093 1.00 94.62 167 TYR A C 1
ATOM 1357 O O . TYR A 1 167 ? -8.554 3.351 18.866 1.00 94.62 167 TYR A O 1
ATOM 1365 N N . ASN A 1 168 ? -7.327 1.992 20.155 1.00 93.44 168 ASN A N 1
ATOM 1366 C CA . ASN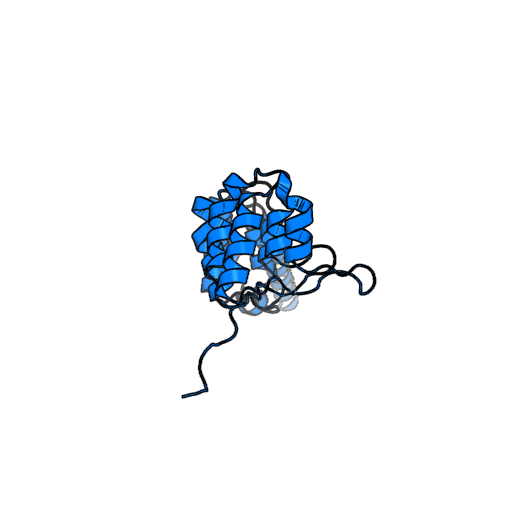 A 1 168 ? -7.017 3.026 21.153 1.00 93.44 168 ASN A CA 1
ATOM 1367 C C . ASN A 1 168 ? -6.304 4.236 20.524 1.00 93.44 168 ASN A C 1
ATOM 1369 O O . ASN A 1 168 ? -6.489 5.375 20.953 1.00 93.44 168 ASN A O 1
ATOM 1373 N N . GLN A 1 169 ? -5.469 4.010 19.507 1.00 92.50 169 GLN A N 1
ATOM 1374 C CA . GLN A 1 169 ? -4.804 5.091 18.777 1.00 92.50 169 GLN A CA 1
ATOM 1375 C C . GLN A 1 169 ? -5.776 5.862 17.880 1.00 92.50 169 GLN A C 1
ATOM 1377 O O . GLN A 1 169 ? -5.708 7.090 17.850 1.00 92.50 169 GLN A O 1
ATOM 1382 N N . ILE A 1 170 ? -6.712 5.175 17.218 1.00 95.38 170 ILE A N 1
ATOM 1383 C CA . ILE A 1 170 ? -7.779 5.799 16.421 1.00 95.38 170 ILE A CA 1
ATOM 1384 C C . ILE A 1 170 ? -8.639 6.715 17.299 1.00 95.38 170 ILE A C 1
ATOM 1386 O O . ILE A 1 170 ? -8.876 7.865 16.928 1.00 95.38 170 ILE A O 1
ATOM 1390 N N . GLN A 1 171 ? -9.024 6.266 18.497 1.00 95.69 171 GLN A N 1
ATOM 1391 C CA . GLN A 1 171 ? -9.800 7.075 19.443 1.00 95.69 171 GLN A CA 1
ATOM 1392 C C . GLN A 1 171 ? -9.090 8.386 19.818 1.00 95.69 171 GLN A C 1
ATOM 1394 O O . GLN A 1 171 ? -9.712 9.449 19.844 1.00 95.69 171 GLN A O 1
ATOM 1399 N N . LYS A 1 172 ? -7.768 8.351 20.037 1.00 94.12 172 LYS A N 1
ATOM 1400 C CA . LYS A 1 172 ? -6.977 9.553 20.366 1.00 94.12 172 LYS A CA 1
ATOM 1401 C C . LYS A 1 172 ? -6.981 10.604 19.255 1.00 94.12 172 LYS A C 1
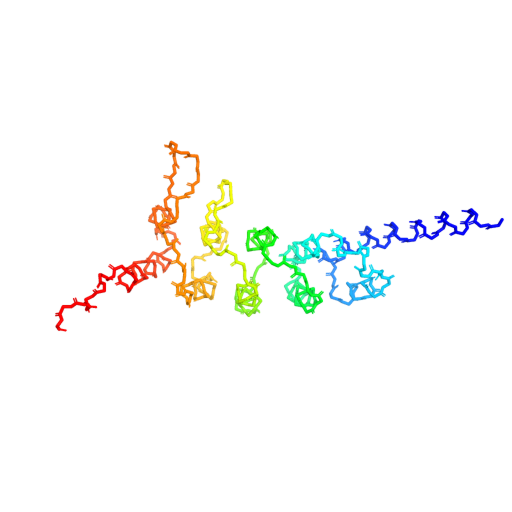ATOM 1403 O O . LYS A 1 172 ? -6.891 11.794 19.546 1.00 94.12 172 LYS A O 1
ATOM 1408 N N . ILE A 1 173 ? -7.081 10.180 17.996 1.00 94.56 173 ILE A N 1
ATOM 1409 C CA . ILE A 1 173 ? -7.071 11.071 16.827 1.00 94.56 173 ILE A CA 1
ATOM 1410 C C . ILE A 1 173 ? -8.468 11.280 16.232 1.00 94.56 173 ILE A C 1
ATOM 1412 O O . ILE A 1 173 ? -8.588 11.899 15.176 1.00 94.56 173 ILE A O 1
ATOM 1416 N N . ALA A 1 174 ? -9.526 10.818 16.904 1.00 95.44 174 ALA A N 1
ATOM 1417 C CA . ALA A 1 174 ? -10.897 10.807 16.395 1.00 95.44 174 ALA A CA 1
ATOM 1418 C C . ALA A 1 174 ? -11.391 12.181 15.928 1.00 95.44 174 ALA A C 1
ATOM 1420 O O . ALA A 1 174 ? -12.024 12.286 14.883 1.00 95.44 174 ALA A O 1
ATOM 1421 N N . LYS A 1 175 ? -11.033 13.254 16.646 1.00 94.94 175 LYS A N 1
ATOM 1422 C CA . LYS A 1 175 ? -11.380 14.630 16.245 1.00 94.94 175 LYS A CA 1
ATOM 1423 C C . LYS A 1 175 ? -10.805 15.006 14.875 1.00 94.94 175 LYS A C 1
ATOM 1425 O O . LYS A 1 175 ? -11.433 15.747 14.130 1.00 94.94 175 LYS A O 1
ATOM 1430 N N . LEU A 1 176 ? -9.618 14.498 14.544 1.00 94.38 176 LEU A N 1
ATOM 1431 C CA . LEU A 1 176 ? -8.942 14.735 13.265 1.00 94.38 176 LEU A CA 1
ATOM 1432 C C . LEU A 1 176 ? -9.342 13.705 12.199 1.00 94.38 176 LEU A C 1
ATOM 1434 O O . LEU A 1 176 ? -9.243 13.979 11.001 1.00 94.38 176 LEU A O 1
ATOM 1438 N N . ARG A 1 177 ? -9.761 12.508 12.627 1.00 96.62 177 ARG A N 1
ATOM 1439 C CA . ARG A 1 177 ? -10.071 11.349 11.782 1.00 96.62 177 ARG A CA 1
ATOM 1440 C C . ARG A 1 177 ? -11.447 10.742 12.121 1.00 96.62 177 ARG A C 1
ATOM 1442 O O . ARG A 1 177 ? -11.512 9.558 12.450 1.00 96.62 177 ARG A O 1
ATOM 1449 N N . PRO A 1 178 ? -12.551 11.503 12.022 1.00 96.62 178 PRO A N 1
ATOM 1450 C CA . PRO A 1 178 ? -13.868 11.013 12.435 1.00 96.62 178 PRO A CA 1
ATOM 1451 C C . PRO A 1 178 ? -14.342 9.821 11.593 1.00 96.62 178 PRO A C 1
ATOM 1453 O O . PRO A 1 178 ? -14.870 8.857 12.136 1.00 96.62 178 PRO A O 1
ATOM 1456 N N . GLU A 1 179 ? -14.075 9.835 10.284 1.00 97.12 179 GLU A N 1
ATOM 1457 C CA . GLU A 1 179 ? -14.469 8.740 9.388 1.00 97.12 179 GLU A CA 1
ATOM 1458 C C . GLU A 1 179 ? -13.697 7.440 9.662 1.00 97.12 179 GLU A C 1
ATOM 1460 O O . GLU A 1 179 ? -14.250 6.350 9.548 1.00 97.12 179 GLU A O 1
ATOM 1465 N N . LEU A 1 180 ? -12.437 7.547 10.097 1.00 97.25 180 LEU A N 1
ATOM 1466 C CA . LEU A 1 180 ? -11.654 6.387 10.521 1.00 97.25 180 LEU A CA 1
ATOM 1467 C C . LEU A 1 180 ? -12.239 5.757 11.789 1.00 97.25 180 LEU A C 1
ATOM 1469 O O . LEU A 1 180 ? -12.357 4.537 11.850 1.00 97.25 180 LEU A O 1
ATOM 1473 N N . LEU A 1 181 ? -12.619 6.574 12.781 1.00 97.50 181 LEU A N 1
ATOM 1474 C CA . LEU A 1 181 ? -13.264 6.073 13.996 1.00 97.50 181 LEU A CA 1
ATOM 1475 C C . LEU A 1 181 ? -14.599 5.398 13.667 1.00 97.50 181 LEU A C 1
ATOM 1477 O O . LEU A 1 181 ? -14.808 4.259 14.066 1.00 97.50 181 LEU A O 1
ATOM 1481 N N . ARG A 1 182 ? -15.454 6.047 12.866 1.00 96.81 182 ARG A N 1
ATOM 1482 C CA . ARG A 1 182 ? -16.755 5.491 12.461 1.00 96.81 182 ARG A CA 1
ATOM 1483 C C . ARG A 1 182 ? -16.617 4.099 11.832 1.00 96.81 182 ARG A C 1
ATOM 1485 O O . ARG A 1 182 ? -17.399 3.199 12.130 1.00 96.81 182 ARG A O 1
ATOM 1492 N N . ARG A 1 183 ? -15.622 3.917 10.960 1.00 96.62 183 ARG A N 1
ATOM 1493 C CA . ARG A 1 183 ? -15.321 2.626 10.321 1.00 96.62 183 ARG A CA 1
ATOM 1494 C C . ARG A 1 183 ? -14.758 1.609 11.305 1.00 96.62 183 ARG A C 1
ATOM 1496 O O . ARG A 1 183 ? -15.162 0.455 11.261 1.00 96.62 183 ARG A O 1
ATOM 1503 N N . ALA A 1 184 ? -13.879 2.038 12.208 1.00 96.19 184 ALA A N 1
ATOM 1504 C CA . ALA A 1 184 ? -13.343 1.186 13.263 1.00 96.19 184 ALA A CA 1
ATOM 1505 C C . ALA A 1 184 ? -14.450 0.634 14.174 1.00 96.19 184 ALA A C 1
ATOM 1507 O O . ALA A 1 184 ? -14.475 -0.567 14.438 1.00 96.19 184 ALA A O 1
ATOM 1508 N N . ASP A 1 185 ? -15.398 1.481 14.577 1.00 95.44 185 ASP A N 1
ATOM 1509 C CA . ASP A 1 185 ? -16.555 1.078 15.379 1.00 95.44 185 ASP A CA 1
ATOM 1510 C C . ASP A 1 185 ? -17.420 0.057 14.626 1.00 95.44 185 ASP A C 1
ATOM 1512 O O . ASP A 1 185 ? -17.760 -0.999 15.161 1.00 95.44 185 ASP A O 1
ATOM 1516 N N . ALA A 1 186 ? -17.723 0.327 13.351 1.00 94.00 186 ALA A N 1
ATOM 1517 C CA . ALA A 1 186 ? -18.489 -0.589 12.505 1.00 94.00 186 ALA A CA 1
ATOM 1518 C C . ALA A 1 186 ? -17.781 -1.944 12.301 1.00 94.00 186 ALA A C 1
ATOM 1520 O O . ALA A 1 186 ? -18.427 -2.995 12.343 1.00 94.00 186 ALA A O 1
ATOM 1521 N N . HIS A 1 187 ? -16.456 -1.934 12.125 1.00 93.31 187 HIS A N 1
ATOM 1522 C CA . HIS A 1 187 ? -15.633 -3.139 11.986 1.00 93.31 187 HIS A CA 1
ATOM 1523 C C . HIS A 1 187 ? -15.668 -4.001 13.247 1.00 93.31 187 HIS A C 1
ATOM 1525 O O . HIS A 1 187 ? -15.870 -5.209 13.175 1.00 93.31 187 HIS A O 1
ATOM 1531 N N . LEU A 1 188 ? -15.550 -3.382 14.423 1.00 89.56 188 LEU A N 1
ATOM 1532 C CA . LEU A 1 188 ? -15.646 -4.105 15.690 1.00 89.56 188 LEU A CA 1
ATOM 1533 C C . LEU A 1 188 ? -17.055 -4.660 15.923 1.00 89.56 188 LEU A C 1
ATOM 1535 O O . LEU A 1 188 ? -17.189 -5.784 16.387 1.00 89.56 188 LEU A O 1
ATOM 1539 N N . ILE A 1 189 ? -18.118 -3.940 15.563 1.00 86.62 189 ILE A N 1
ATOM 1540 C CA . ILE A 1 189 ? -19.491 -4.462 15.694 1.00 86.62 189 ILE A CA 1
ATOM 15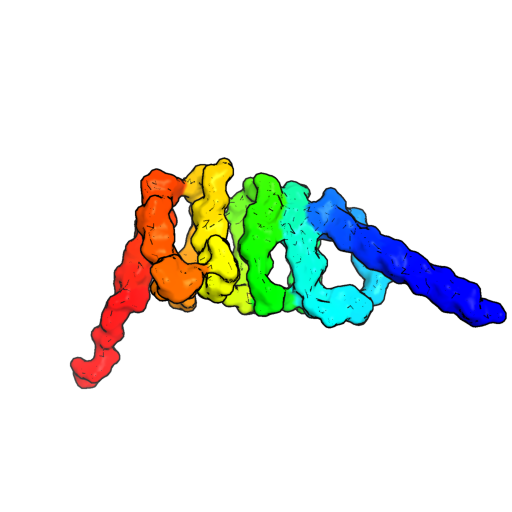41 C C . ILE A 1 189 ? -19.714 -5.693 14.807 1.00 86.62 189 ILE A C 1
ATOM 1543 O O . ILE A 1 189 ? -20.407 -6.626 15.207 1.00 86.62 189 ILE A O 1
ATOM 1547 N N . THR A 1 190 ? -19.152 -5.692 13.601 1.00 83.50 190 THR A N 1
ATOM 1548 C CA . THR A 1 190 ? -19.319 -6.777 12.623 1.00 83.50 190 THR A CA 1
ATOM 1549 C C . THR A 1 190 ? -18.468 -8.000 12.969 1.00 83.50 190 THR A C 1
ATOM 1551 O O . THR A 1 190 ? -18.976 -9.117 12.901 1.00 83.50 190 THR A O 1
ATOM 1554 N N . HIS A 1 191 ? -17.229 -7.801 13.429 1.00 77.31 191 HIS A N 1
ATOM 1555 C CA . HIS A 1 191 ? -16.257 -8.881 13.656 1.00 77.31 191 HIS A CA 1
ATOM 1556 C C . HIS A 1 191 ? -16.141 -9.341 15.119 1.00 77.31 191 HIS A C 1
ATOM 1558 O O . HIS A 1 191 ? -15.541 -10.378 15.385 1.00 77.31 191 HIS A O 1
ATOM 1564 N N . ASN A 1 192 ? -16.729 -8.613 16.076 1.00 62.31 192 ASN A N 1
ATOM 1565 C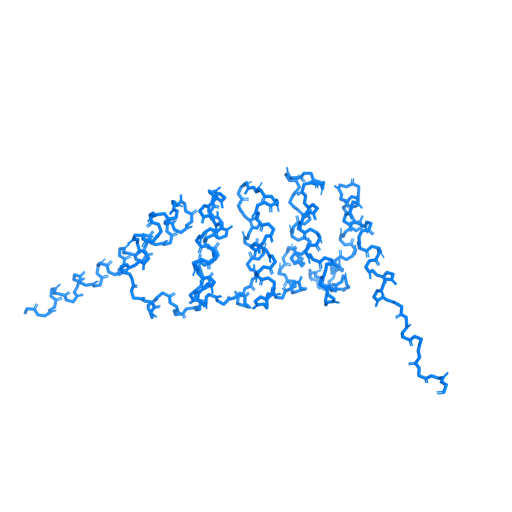 CA . ASN A 1 192 ? -16.731 -8.961 17.503 1.00 62.31 192 ASN A CA 1
ATOM 1566 C C . ASN A 1 192 ? -18.085 -9.528 17.978 1.00 62.31 192 ASN A C 1
ATOM 1568 O O . ASN A 1 192 ? -18.328 -9.627 19.183 1.00 62.31 192 ASN A O 1
ATOM 1572 N N . ARG A 1 193 ? -18.992 -9.901 17.057 1.00 46.69 193 ARG A N 1
ATOM 1573 C CA . ARG A 1 193 ? -20.169 -10.701 17.427 1.00 46.69 193 ARG A CA 1
ATOM 1574 C C . ARG A 1 193 ? -19.685 -12.080 17.892 1.00 46.69 193 ARG A C 1
ATOM 1576 O O . ARG A 1 193 ? -18.969 -12.734 17.132 1.00 46.69 193 ARG A O 1
ATOM 1583 N N . PRO A 1 194 ? -20.079 -12.564 19.086 1.00 40.38 194 PRO A N 1
ATOM 1584 C CA . PRO A 1 194 ? -19.922 -13.980 19.386 1.00 40.38 194 PRO A CA 1
ATOM 1585 C C . PRO A 1 194 ? -20.616 -14.763 18.269 1.00 40.38 194 PRO A C 1
ATOM 1587 O O . PRO A 1 194 ? -21.725 -14.399 17.866 1.00 40.38 194 PRO A O 1
ATOM 1590 N N . LYS A 1 195 ? -19.957 -15.800 17.739 1.00 40.25 195 LYS A N 1
ATOM 1591 C CA . LYS A 1 195 ? -20.590 -16.748 16.819 1.00 40.25 195 LYS A CA 1
ATOM 1592 C C . LYS A 1 195 ? -21.774 -17.379 17.557 1.00 40.25 195 LYS A C 1
ATOM 1594 O O . LYS A 1 195 ? -21.610 -18.331 18.310 1.00 40.25 195 LYS A O 1
ATOM 1599 N N . LEU A 1 196 ? -22.961 -16.801 17.405 1.00 41.16 196 LEU A N 1
ATOM 1600 C CA . LEU A 1 196 ? -24.216 -17.432 17.781 1.00 41.16 196 LEU A CA 1
ATOM 1601 C C . LEU A 1 196 ? -24.453 -18.537 16.761 1.00 41.16 196 LEU A C 1
ATOM 1603 O O . LEU A 1 196 ? -25.052 -18.250 15.736 1.00 41.16 196 LEU A O 1
ATOM 1607 N N . THR A 1 197 ? -23.906 -19.727 17.027 1.00 41.88 197 THR A N 1
ATOM 1608 C CA . THR A 1 197 ? -24.429 -21.055 16.650 1.00 41.88 197 THR A CA 1
ATOM 1609 C C . THR A 1 197 ? -23.335 -22.106 16.835 1.00 41.88 197 THR A C 1
ATOM 1611 O O . THR A 1 197 ? -22.429 -22.186 16.015 1.00 41.88 197 THR A O 1
ATOM 1614 N N . ASP A 1 198 ? -23.445 -22.865 17.925 1.00 39.38 198 ASP A N 1
ATOM 1615 C CA . ASP A 1 198 ? -23.290 -24.332 17.981 1.00 39.38 198 ASP A CA 1
ATOM 1616 C C . ASP A 1 198 ? -24.122 -24.828 19.182 1.00 39.38 198 ASP A C 1
ATOM 1618 O O . ASP A 1 198 ? -23.643 -25.465 20.117 1.00 39.38 198 ASP A O 1
ATOM 1622 N N . ALA A 1 199 ? -25.393 -24.423 19.204 1.00 42.00 199 ALA A N 1
ATOM 1623 C CA . ALA A 1 199 ? -26.383 -24.896 20.164 1.00 42.00 199 ALA A CA 1
ATOM 1624 C C . ALA A 1 199 ? -27.757 -24.930 19.490 1.00 42.00 199 ALA A C 1
ATOM 1626 O O . ALA A 1 199 ? -28.609 -24.097 19.790 1.00 42.00 199 ALA A O 1
ATOM 1627 N N . LEU A 1 200 ? -27.921 -25.859 18.547 1.00 37.66 200 LEU A N 1
ATOM 1628 C CA . LEU A 1 200 ? -29.176 -26.548 18.242 1.00 37.66 200 LEU A CA 1
ATOM 1629 C C . LEU A 1 200 ? -28.837 -27.968 17.785 1.00 37.66 200 LEU A C 1
ATOM 1631 O O . LEU A 1 200 ? -28.018 -28.088 16.849 1.00 37.66 200 LEU A O 1
#

Sequence (200 aa):
MRFRAYIQFWHEVLRDHVAIERVTREGSYDEFIATYKRIDRNIMYGSGGRKLLSDALSNNDIASRIKIANKLLDDGADVRLGNPLIIYRRAHDHDFESEQPLLRRIIELGTDINRPLNKWGTPLIALASMFRFKGSVLIPFYDIYFAQDDLNLSVMSGPAKHSYSAYNQIQKIAKLRPELLRRADAHLITHNRPKLTDAL

Foldseek 3Di:
DVPVVVVVVVVVQVVLVVQLLCCLQENALVSNVVSVVVHDPVVCCPPQVQSSLLSLLQHQPAVRSQVSNVVSVVVGRQLCPDHSLLSNLNHPDDQLVVCLVVLLVSVVSPHDQQDQDEPQGGSVSVLVPSLVDALVSCVSVLVSLLVDLPNDQQRWYYDPVDTDGNLRSCVVCCVRNVVSNVSVVVSCVVNVPDPPDDDD

Radius of gyration: 20.47 Å; chains: 1; bounding box: 73×43×51 Å

Secondary structure (DSSP, 8-state):
-HHHHHHHHHHHHHHHHHHHHHHHHHS-HHHHHHHHTTS-HHHHTTTTTHHHHHHHHT-S-HHHHHHHHHHHHHTT--TTSS-HHHHHTTSS---TTTTHHHHHHHHHTT--SS---GGG-SHHHHHHT-TTS-GGGGHHHHHHHHT-TT--TT-EES-GGG-EEHHHHHHHTTTT-HHHHHHHHHHHHHHSS----S--

pLDDT: mean 84.6, std 13.47, range [37.66, 97.75]